Protein 5WUF (pdb70)

Solvent-accessible surface area: 9417 Å² total

Foldseek 3Di:
DLVVLLLLLLLLQLLLQLLVLLVVDDLVSSLVSSNLLRQVLQQVLCVVLVHDRPCVVPVVSSVSSSVSNVCSVPVDDRSSPDDPLSSLLSLLLSLLSQLQVQLVVSVVSPHDLVRSNVSSLSSSQRSCVSQVVVVHDGVPDFFDDSVLSCLNNLLVVVVVVVDDNVVSVVSSVSSSVRSVCCSVVVDGDD

B-factor: mean 74.12, std 16.16, range [37.3, 213.45]

Organism: Colwellia psychrerythraea (strain 34H / ATCC BAA-681) (NCBI:txid167879)

InterPro domains:
  IPR005115 Glycine transporter [PF03458] (7-79)
  IPR005115 Glycine transporter [PF03458] (93-166)

Structure (mmCIF, N/CA/C/O backbone):
data_5WUF
#
_entry.id   5WUF
#
_cell.length_a   91.312
_cell.length_b   91.312
_cell.length_c   252.799
_cell.angle_alpha   90.000
_cell.angle_beta   90.000
_cell.angle_gamma   120.000
#
_symmetry.space_group_name_H-M   'H 3 2'
#
loop_
_entity.id
_entity.type
_entity.pdbx_description
1 polymer 'Putative membrane protein'
2 non-polymer 'CADMIUM ION'
3 water water
#
loop_
_atom_site.group_PDB
_atom_site.id
_atom_site.type_symbol
_atom_site.label_atom_id
_atom_site.label_alt_id
_atom_site.label_comp_id
_atom_site.label_asym_id
_atom_site.label_entity_id
_atom_site.label_seq_id
_atom_site.pdbx_PDB_ins_code
_atom_site.Cartn_x
_atom_site.Cartn_y
_atom_site.Cartn_z
_atom_site.occupancy
_atom_site.B_iso_or_equiv
_atom_site.auth_seq_id
_atom_site.auth_comp_id
_atom_site.auth_asym_id
_atom_site.auth_atom_id
_atom_site.pdbx_PDB_model_num
ATOM 1 N N . PHE A 1 4 ? 58.883 54.548 36.611 1.00 128.02 4 PHE A N 1
ATOM 2 C CA . PHE A 1 4 ? 58.069 54.179 35.461 1.00 110.94 4 PHE A CA 1
ATOM 3 C C . PHE A 1 4 ? 57.442 55.419 34.851 1.00 111.77 4 PHE A C 1
ATOM 4 O O . PHE A 1 4 ? 57.620 55.702 33.672 1.00 104.62 4 PHE A O 1
ATOM 12 N N . LEU A 1 5 ? 56.698 56.154 35.665 1.00 107.66 5 LEU A N 1
ATOM 13 C CA . LEU A 1 5 ? 56.061 57.370 35.203 1.00 83.21 5 LEU A CA 1
ATOM 14 C C . LEU A 1 5 ? 57.133 58.353 34.774 1.00 97.36 5 LEU A C 1
ATOM 15 O O . LEU A 1 5 ? 56.968 59.065 33.792 1.00 94.33 5 LEU A O 1
ATOM 20 N N . PHE A 1 6 ? 58.238 58.389 35.512 1.00 101.96 6 PHE A N 1
ATOM 21 C CA . PHE A 1 6 ? 59.324 59.301 35.170 1.00 102.18 6 PHE A CA 1
ATOM 22 C C . PHE A 1 6 ? 59.855 59.031 33.767 1.00 98.21 6 PHE A C 1
ATOM 23 O O . PHE A 1 6 ? 60.228 59.965 33.047 1.00 90.76 6 PHE A O 1
ATOM 31 N N . TYR A 1 7 ? 59.886 57.762 33.354 1.00 81.47 7 TYR A N 1
ATOM 32 C CA . TYR A 1 7 ? 60.413 57.426 32.037 1.00 94.46 7 TYR A CA 1
ATOM 33 C C . TYR A 1 7 ? 59.375 57.609 30.935 1.00 93.05 7 TYR A C 1
ATOM 34 O O . TYR A 1 7 ? 59.740 57.926 29.797 1.00 81.24 7 TYR A O 1
ATOM 43 N N . LEU A 1 8 ? 58.090 57.415 31.244 1.00 98.97 8 LEU A N 1
ATOM 44 C CA . LEU A 1 8 ? 57.054 57.615 30.234 1.00 88.31 8 LEU A CA 1
ATOM 45 C C . LEU A 1 8 ? 56.858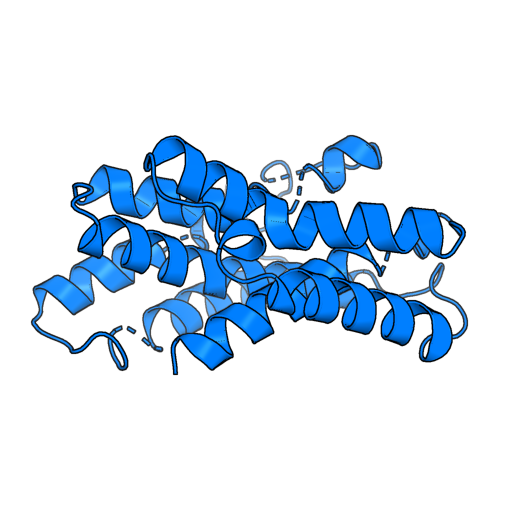 59.091 29.908 1.00 84.76 8 LEU A C 1
ATOM 46 O O . LEU A 1 8 ? 56.577 59.436 28.755 1.00 84.56 8 LEU A O 1
ATOM 51 N N . ASP A 1 9 ? 56.997 59.971 30.903 1.00 86.68 9 ASP A N 1
ATOM 52 C CA . ASP A 1 9 ? 56.876 61.401 30.639 1.00 83.91 9 ASP A CA 1
ATOM 53 C C . ASP A 1 9 ? 58.012 61.900 29.757 1.00 79.02 9 ASP A C 1
ATOM 54 O O . ASP A 1 9 ? 57.779 62.659 28.810 1.00 72.87 9 ASP A O 1
ATOM 59 N N . ILE A 1 10 ? 59.247 61.486 30.052 1.00 76.16 10 ILE A N 1
ATOM 60 C CA . ILE A 1 10 ? 60.381 61.911 29.237 1.00 80.91 10 ILE A CA 1
ATOM 61 C C . ILE A 1 10 ? 60.237 61.394 27.812 1.00 76.20 10 ILE A C 1
ATOM 62 O O . ILE A 1 10 ? 60.475 62.125 26.842 1.00 74.80 10 ILE A O 1
ATOM 67 N N . PHE A 1 11 ? 59.830 60.131 27.662 1.00 75.30 11 PHE A N 1
ATOM 68 C CA . PHE A 1 11 ? 59.711 59.552 26.328 1.00 76.38 11 PHE A CA 1
ATOM 69 C C . PHE A 1 11 ? 58.636 60.260 25.513 1.00 68.22 11 PHE A C 1
ATOM 70 O O . PHE A 1 11 ? 58.827 60.530 24.322 1.00 70.59 11 PHE A O 1
ATOM 78 N N . GLY A 1 12 ? 57.501 60.580 26.139 1.00 77.23 12 GLY A N 1
ATOM 79 C CA . GLY A 1 12 ? 56.474 61.338 25.446 1.00 61.39 12 GLY A CA 1
ATOM 80 C C . GLY A 1 12 ? 56.911 62.744 25.087 1.00 74.61 12 GLY A C 1
ATOM 81 O O . GLY A 1 12 ? 56.484 63.290 24.064 1.00 68.54 12 GLY A O 1
ATOM 82 N N . VAL A 1 13 ? 57.768 63.346 25.911 1.00 66.76 13 VAL A N 1
ATOM 83 C CA . VAL A 1 13 ? 58.277 64.681 25.615 1.00 69.83 13 VAL A CA 1
ATOM 84 C C . VAL A 1 13 ? 59.298 64.633 24.483 1.00 67.59 13 VAL A C 1
ATOM 85 O O . VAL A 1 13 ? 59.263 65.466 23.570 1.00 63.98 13 VAL A O 1
ATOM 89 N N . ILE A 1 14 ? 60.220 63.666 24.522 1.00 70.98 14 ILE A N 1
ATOM 90 C CA . ILE A 1 14 ? 61.177 63.499 23.428 1.00 77.14 14 ILE A CA 1
ATOM 91 C C . ILE A 1 14 ? 60.443 63.261 22.117 1.00 76.05 14 ILE A C 1
ATOM 92 O O . ILE A 1 14 ? 60.799 63.817 21.069 1.00 70.94 14 ILE A O 1
ATOM 97 N N . VAL A 1 15 ? 59.394 62.443 22.164 1.00 73.86 15 VAL A N 1
ATOM 98 C CA . VAL A 1 15 ? 58.687 62.050 20.952 1.00 64.80 15 VAL A CA 1
ATOM 99 C C . VAL A 1 15 ? 57.960 63.244 20.340 1.00 71.20 15 VAL A C 1
ATOM 100 O O . VAL A 1 15 ? 58.043 63.487 19.129 1.00 67.84 15 VAL A O 1
ATOM 104 N N . PHE A 1 16 ? 57.241 64.014 21.165 1.00 75.32 16 PHE A N 1
ATOM 105 C CA . PHE A 1 16 ? 56.559 65.197 20.648 1.00 58.43 16 PHE A CA 1
ATOM 106 C C . PHE A 1 16 ? 57.543 66.275 20.222 1.00 58.38 16 PHE A C 1
ATOM 107 O O . PHE A 1 16 ? 57.276 67.007 19.263 1.00 62.75 16 PHE A O 1
ATOM 115 N N . ALA A 1 17 ? 58.679 66.390 20.910 1.00 60.99 17 ALA A N 1
ATOM 116 C CA . ALA A 1 17 ? 59.696 67.335 20.469 1.00 66.85 17 ALA A CA 1
ATOM 117 C C . ALA A 1 17 ? 60.317 66.899 19.152 1.00 64.38 17 ALA A C 1
ATOM 118 O O . ALA A 1 17 ? 60.677 67.747 18.328 1.00 62.40 17 ALA A O 1
ATOM 120 N N . LEU A 1 18 ? 60.444 65.588 18.934 1.00 63.15 18 LEU A N 1
ATOM 121 C CA . LEU A 1 18 ? 60.973 65.095 17.666 1.00 73.84 18 LEU A CA 1
ATOM 122 C C . LEU A 1 18 ? 60.041 65.434 16.508 1.00 72.24 18 LEU A C 1
ATOM 123 O O . LEU A 1 18 ? 60.499 65.853 15.438 1.00 70.35 18 LEU A O 1
ATOM 128 N N . SER A 1 19 ? 58.730 65.268 16.705 1.00 70.74 19 SER A N 1
ATOM 129 C CA . SER A 1 19 ? 57.777 65.571 15.641 1.00 66.79 19 SER A CA 1
ATOM 130 C C . SER A 1 19 ? 57.783 67.054 15.297 1.00 68.81 19 SER A C 1
ATOM 131 O O . SER A 1 19 ? 57.648 67.425 14.125 1.00 67.60 19 SER A O 1
ATOM 134 N N . GLY A 1 20 ? 57.939 67.918 16.301 1.00 66.05 20 GLY A N 1
ATOM 135 C CA . GLY A 1 20 ? 58.013 69.342 16.025 1.00 67.69 20 GLY A CA 1
ATOM 136 C C . GLY A 1 20 ? 59.317 69.731 15.357 1.00 67.19 20 GLY A C 1
ATOM 137 O O . GLY A 1 20 ? 59.342 70.611 14.491 1.00 62.81 20 GLY A O 1
ATOM 138 N N . ALA A 1 21 ? 60.417 69.083 15.748 1.00 64.30 21 ALA A N 1
ATOM 139 C CA . ALA A 1 21 ? 61.707 69.374 15.133 1.00 69.09 21 ALA A CA 1
ATOM 140 C C . ALA A 1 21 ? 61.742 68.918 13.679 1.00 75.01 21 ALA A C 1
ATOM 141 O O . ALA A 1 21 ? 62.310 69.602 12.820 1.00 66.71 21 ALA A O 1
ATOM 143 N N . LEU A 1 22 ? 61.141 67.762 13.385 1.00 72.44 22 LEU A N 1
ATOM 144 C CA . LEU A 1 22 ? 61.083 67.290 12.006 1.00 7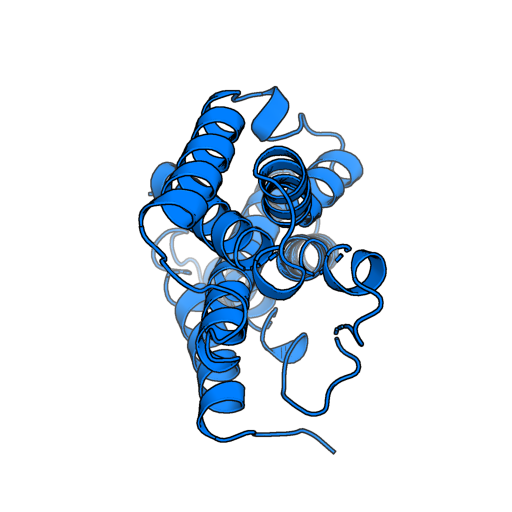0.89 22 LEU A CA 1
ATOM 145 C C . LEU A 1 22 ? 60.203 68.192 11.151 1.00 75.07 22 LEU A C 1
ATOM 146 O O . LEU A 1 22 ? 60.526 68.461 9.988 1.00 83.39 22 LEU A O 1
ATOM 159 N N . ALA A 1 24 ? 59.730 71.354 11.492 1.00 75.09 24 ALA A N 1
ATOM 160 C CA . ALA A 1 24 ? 60.498 72.553 11.179 1.00 78.43 24 ALA A CA 1
ATOM 161 C C . ALA A 1 24 ? 61.557 72.281 10.120 1.00 69.05 24 ALA A C 1
ATOM 162 O O . ALA A 1 24 ? 61.938 73.194 9.379 1.00 65.32 24 ALA A O 1
ATOM 164 N N . GLY A 1 25 ? 62.044 71.040 10.034 1.00 64.48 25 GLY A N 1
ATOM 165 C CA . GLY A 1 25 ? 63.035 70.708 9.027 1.00 78.57 25 GLY A CA 1
ATOM 166 C C . GLY A 1 25 ? 62.487 70.750 7.615 1.00 81.89 25 GLY A C 1
ATOM 167 O O . GLY A 1 25 ? 63.232 71.010 6.666 1.00 83.90 25 GLY A O 1
ATOM 168 N N . ARG A 1 26 ? 61.187 70.490 7.453 1.00 84.21 26 ARG A N 1
ATOM 169 C CA . ARG A 1 26 ? 60.568 70.600 6.136 1.00 81.07 26 ARG A CA 1
ATOM 170 C C . ARG A 1 26 ? 60.616 72.027 5.610 1.00 83.73 26 ARG A C 1
ATOM 171 O O . ARG A 1 26 ? 60.726 72.239 4.397 1.00 88.46 26 ARG A O 1
ATOM 179 N N . TYR A 1 27 ? 60.537 73.014 6.501 1.00 76.54 27 TYR A N 1
ATOM 180 C CA . TYR A 1 27 ? 60.546 74.420 6.125 1.00 76.46 27 TYR A CA 1
ATOM 181 C C . TYR A 1 27 ? 61.948 75.018 6.100 1.00 81.80 27 TYR A C 1
ATOM 182 O O . TYR A 1 27 ? 62.082 76.232 5.914 1.00 77.75 27 TYR A O 1
ATOM 191 N N . GLN A 1 28 ? 62.985 74.195 6.283 1.00 84.01 28 GLN A N 1
ATOM 192 C CA . GLN A 1 28 ? 64.378 74.643 6.226 1.00 91.09 28 GLN A CA 1
ATOM 193 C C . GLN A 1 28 ? 64.645 75.760 7.233 1.00 77.12 28 GLN A C 1
ATOM 194 O O . GLN A 1 28 ? 65.379 76.708 6.956 1.00 94.54 28 GLN A O 1
ATOM 200 N N . LEU A 1 29 ? 64.047 75.642 8.415 1.00 88.10 29 LEU A N 1
ATOM 201 C CA . LEU A 1 29 ? 64.199 76.655 9.448 1.00 85.97 29 LEU A CA 1
ATOM 202 C C . LEU A 1 29 ? 65.557 76.545 10.131 1.00 77.14 29 LEU A C 1
ATOM 203 O O . LEU A 1 29 ? 66.176 75.479 10.172 1.00 78.41 29 LEU A O 1
ATOM 208 N N . ASP A 1 30 ? 66.018 77.669 10.672 1.00 72.89 30 ASP A N 1
ATOM 209 C CA . ASP A 1 30 ? 67.252 77.681 11.433 1.00 77.44 30 ASP A CA 1
ATOM 210 C C . ASP A 1 30 ? 67.059 76.931 12.754 1.00 84.27 30 ASP A C 1
ATOM 211 O O . ASP A 1 30 ? 65.926 76.645 13.154 1.00 66.58 30 ASP A O 1
ATOM 216 N N . PRO A 1 31 ? 68.154 76.584 13.441 1.00 88.32 31 PRO A N 1
ATOM 217 C CA . PRO A 1 31 ? 68.020 75.820 14.695 1.00 74.42 31 PRO A CA 1
ATOM 218 C C . PRO A 1 31 ? 67.103 76.449 15.732 1.00 77.44 31 PRO A C 1
ATOM 219 O O . PRO A 1 31 ? 66.445 75.717 16.483 1.00 71.01 31 PRO A O 1
ATOM 223 N N . PHE A 1 32 ? 67.033 77.780 15.803 1.00 79.45 32 PHE A N 1
ATOM 224 C CA . PHE A 1 32 ? 66.205 78.409 16.827 1.00 82.03 32 PHE A CA 1
ATOM 225 C C . PHE A 1 32 ? 64.722 78.249 16.515 1.00 77.06 32 PHE A C 1
ATOM 226 O O . PHE A 1 32 ? 63.913 78.022 17.423 1.00 69.41 32 PHE A O 1
ATOM 234 N N . GLY A 1 33 ? 64.346 78.353 15.238 1.00 76.56 33 GLY A N 1
ATOM 235 C CA . GLY A 1 33 ? 62.980 78.042 14.856 1.00 60.10 33 GLY A CA 1
ATOM 236 C C . GLY A 1 33 ? 62.630 76.582 15.062 1.00 70.99 33 GLY A C 1
ATOM 237 O O . GLY A 1 33 ? 61.463 76.245 15.282 1.00 65.92 33 GLY A O 1
ATOM 238 N N . VAL A 1 34 ? 63.628 75.699 14.998 1.00 64.64 34 VAL A N 1
ATOM 239 C CA . VAL A 1 34 ? 63.385 74.283 15.253 1.00 70.12 34 VAL A CA 1
ATOM 240 C C . VAL A 1 34 ? 63.099 74.049 16.733 1.00 71.20 34 VAL A C 1
ATOM 241 O O . VAL A 1 34 ? 62.197 73.280 17.090 1.00 67.31 34 VAL A O 1
ATOM 245 N N . VAL A 1 35 ? 63.846 74.717 17.616 1.00 61.92 35 VAL A N 1
ATOM 246 C CA . VAL A 1 35 ? 63.635 74.540 19.051 1.00 71.53 35 VAL A CA 1
ATOM 247 C C . VAL A 1 35 ? 62.259 75.055 19.460 1.00 64.68 35 VAL A C 1
ATOM 248 O O . VAL A 1 35 ? 61.576 74.442 20.289 1.00 58.23 35 VAL A O 1
ATOM 252 N N . VAL A 1 36 ? 61.824 76.176 18.877 1.00 68.46 36 VAL A N 1
ATOM 253 C CA . VAL A 1 36 ? 60.518 76.741 19.218 1.00 63.84 36 VAL A CA 1
ATOM 254 C C . VAL A 1 36 ? 59.401 75.791 18.805 1.00 57.64 36 VAL A C 1
ATOM 255 O O . VAL A 1 36 ? 58.493 75.490 19.588 1.00 63.30 36 VAL A O 1
ATOM 259 N N . LEU A 1 37 ? 59.448 75.308 17.562 1.00 62.88 37 LEU A N 1
ATOM 260 C CA . LEU A 1 37 ? 58.400 74.412 17.087 1.00 64.20 37 LEU A CA 1
ATOM 261 C C . LEU A 1 37 ? 58.435 73.072 17.814 1.00 64.29 37 LEU A C 1
ATOM 262 O O . LEU A 1 37 ? 57.385 72.455 18.023 1.00 59.73 37 LEU A O 1
ATOM 267 N N . ALA A 1 38 ? 59.625 72.610 18.208 1.00 61.65 38 ALA A N 1
ATOM 268 C CA . ALA A 1 38 ? 59.714 71.375 18.980 1.00 57.71 38 ALA A CA 1
ATOM 269 C C . ALA A 1 38 ? 59.200 71.576 20.401 1.00 74.96 38 ALA A C 1
ATOM 270 O O . ALA A 1 38 ? 58.591 70.670 20.982 1.00 66.79 38 ALA A O 1
ATOM 272 N N . SER A 1 39 ? 59.436 72.757 20.978 1.00 59.84 39 SER A N 1
ATOM 273 C CA . SER A 1 39 ? 58.977 73.023 22.337 1.00 59.20 39 SER A CA 1
ATOM 274 C C . SER A 1 39 ? 57.465 73.191 22.387 1.00 62.12 39 SER A C 1
ATOM 275 O O . SER A 1 39 ? 56.815 72.755 23.345 1.00 57.29 39 SER A O 1
ATOM 278 N N . VAL A 1 40 ? 56.890 73.813 21.356 1.00 61.23 40 VAL A N 1
ATOM 279 C CA . VAL A 1 40 ? 55.444 74.006 21.301 1.00 60.87 40 VAL A CA 1
ATOM 280 C C . VAL A 1 40 ? 54.724 72.664 21.274 1.00 65.31 40 VAL A C 1
ATOM 281 O O . VAL A 1 40 ? 53.715 72.470 21.963 1.00 60.19 40 VAL A O 1
ATOM 285 N N . THR A 1 41 ? 55.231 71.714 20.484 1.00 62.41 41 THR A N 1
ATOM 286 C CA . THR A 1 41 ? 54.587 70.408 20.391 1.00 65.66 41 THR A CA 1
ATOM 287 C C . THR A 1 41 ? 54.819 69.573 21.644 1.00 60.62 41 THR A C 1
ATOM 288 O O . THR A 1 41 ? 53.940 68.802 22.047 1.00 69.42 41 THR A O 1
ATOM 292 N N . ALA A 1 42 ? 55.986 69.717 22.276 1.00 64.15 42 ALA A 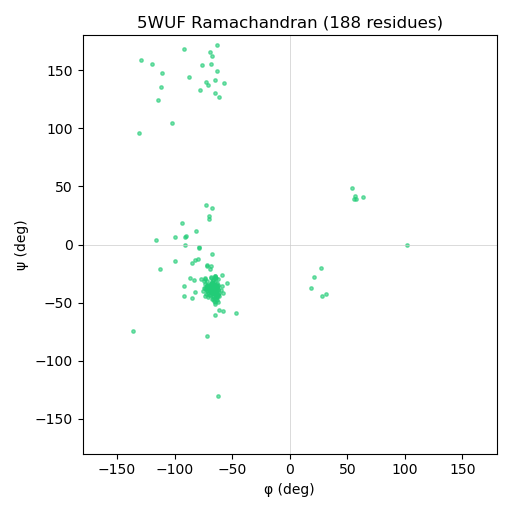N 1
ATOM 293 C CA . ALA A 1 42 ? 56.313 68.893 23.434 1.00 67.44 42 ALA A CA 1
ATOM 294 C C . ALA A 1 42 ? 55.480 69.281 24.651 1.00 69.92 42 ALA A C 1
ATOM 295 O O . ALA A 1 42 ? 54.956 68.411 25.357 1.00 67.48 42 ALA A O 1
ATOM 297 N N . VAL A 1 43 ? 55.348 70.584 24.921 1.00 57.36 43 VAL A N 1
ATOM 298 C CA . VAL A 1 43 ? 54.676 71.036 26.138 1.00 63.23 43 VAL A CA 1
ATOM 299 C C . VAL A 1 43 ? 53.232 71.459 25.908 1.00 63.52 43 VAL A C 1
ATOM 300 O O . VAL A 1 43 ? 52.488 71.607 26.890 1.00 69.32 43 VAL A O 1
ATOM 304 N N . GLY A 1 44 ? 52.813 71.655 24.658 1.00 56.60 44 GLY A N 1
ATOM 305 C CA . GLY A 1 44 ? 51.491 72.167 24.340 1.00 59.27 44 GLY A CA 1
ATOM 306 C C . GLY A 1 44 ? 50.345 71.516 25.089 1.00 60.71 44 GLY A C 1
ATOM 307 O O . GLY A 1 44 ? 49.608 72.194 25.811 1.00 57.81 44 GLY A O 1
ATOM 308 N N . GLY A 1 45 ? 50.192 70.199 24.937 1.00 61.89 45 GLY A N 1
ATOM 309 C CA . GLY A 1 45 ? 49.110 69.509 25.616 1.00 60.42 45 GLY A CA 1
ATOM 310 C C . GLY A 1 45 ? 49.279 69.460 27.121 1.00 60.07 45 GLY A C 1
ATOM 311 O O . GLY A 1 45 ? 48.291 69.510 27.862 1.00 55.97 45 GLY A O 1
ATOM 312 N N . GLY A 1 46 ? 50.522 69.368 27.595 1.00 58.79 46 GLY A N 1
ATOM 313 C CA . GLY A 1 46 ? 50.752 69.278 29.027 1.00 56.19 46 GLY A CA 1
ATOM 314 C C . GLY A 1 46 ? 50.437 70.569 29.760 1.00 62.94 46 GLY A C 1
ATOM 315 O O . GLY A 1 46 ? 49.874 70.544 30.859 1.00 46.11 46 GLY A O 1
ATOM 316 N N . THR A 1 47 ? 50.800 71.703 29.155 1.00 53.02 47 THR A N 1
ATOM 317 C CA . THR A 1 47 ? 50.545 73.021 29.747 1.00 58.35 47 THR A CA 1
ATOM 318 C C . THR A 1 47 ? 49.051 73.321 29.894 1.00 47.60 47 THR A C 1
ATOM 319 O O . THR A 1 47 ? 48.610 73.818 30.931 1.00 52.21 47 THR A O 1
ATOM 323 N N . ILE A 1 48 ? 48.278 73.015 28.855 1.00 49.61 48 ILE A N 1
ATOM 324 C CA . ILE A 1 48 ? 46.828 73.180 28.894 1.00 62.21 48 ILE A CA 1
ATOM 325 C C . ILE A 1 48 ? 46.214 72.259 29.942 1.00 52.08 48 ILE A C 1
ATOM 326 O O . ILE A 1 48 ? 45.308 72.656 30.684 1.00 55.22 48 ILE A O 1
ATOM 331 N N . ARG A 1 49 ? 46.714 71.025 30.038 1.00 52.49 49 ARG A N 1
ATOM 332 C CA . ARG A 1 49 ? 46.208 70.088 31.037 1.00 58.78 49 ARG A CA 1
ATOM 333 C C . ARG A 1 49 ? 46.460 70.599 32.452 1.00 55.05 49 ARG A C 1
ATOM 334 O O . ARG A 1 49 ? 45.545 70.626 33.283 1.00 45.96 49 ARG A O 1
ATOM 342 N N . ASP A 1 50 ? 47.695 71.017 32.742 1.00 46.76 50 ASP A N 1
ATOM 343 C CA . ASP A 1 50 ? 48.024 71.445 34.099 1.00 52.12 50 ASP A CA 1
ATOM 344 C C . ASP A 1 50 ? 47.329 72.754 34.457 1.00 55.61 50 ASP A C 1
ATOM 345 O O . ASP A 1 50 ? 46.897 72.939 35.601 1.00 54.53 50 ASP A O 1
ATOM 350 N N . VAL A 1 51 ? 47.210 73.672 33.496 1.00 57.09 51 VAL A N 1
ATOM 351 C CA . VAL A 1 51 ? 46.564 74.954 33.768 1.00 51.03 51 VAL A CA 1
ATOM 352 C C . VAL A 1 51 ? 45.094 74.749 34.119 1.00 58.30 51 VAL A C 1
ATOM 353 O O . VAL A 1 51 ? 44.588 75.312 35.097 1.00 60.38 51 VAL A O 1
ATOM 357 N N . ILE A 1 52 ? 44.390 73.932 33.329 1.00 54.67 52 ILE A N 1
ATOM 358 C CA . ILE A 1 52 ? 42.983 73.647 33.602 1.00 56.13 52 ILE A CA 1
ATOM 359 C C . ILE A 1 52 ? 42.821 72.961 34.952 1.00 57.87 52 ILE A C 1
ATOM 360 O O . ILE A 1 52 ? 41.838 73.198 35.666 1.00 63.94 52 ILE A O 1
ATOM 365 N N . LEU A 1 53 ? 43.781 72.121 35.336 1.00 57.68 53 LEU A N 1
ATOM 366 C CA . LEU A 1 53 ? 43.739 71.429 36.617 1.00 58.39 53 LEU A CA 1
ATOM 367 C C . LEU A 1 53 ? 44.170 72.302 37.788 1.00 59.72 53 LEU A C 1
ATOM 368 O O . LEU A 1 53 ? 44.124 71.834 38.931 1.00 61.17 53 LEU A O 1
ATOM 373 N N . GLN A 1 54 ? 44.586 73.546 37.537 1.00 66.70 54 GLN A N 1
ATOM 374 C CA . GLN A 1 54 ? 45.075 74.444 38.585 1.00 67.17 54 GLN A CA 1
ATOM 375 C C . GLN A 1 54 ? 46.225 73.808 39.364 1.00 60.90 54 GLN A C 1
ATOM 376 O O . GLN A 1 54 ? 46.325 73.945 40.585 1.00 66.10 54 GLN A O 1
ATOM 382 N N . THR A 1 55 ? 47.096 73.103 38.653 1.00 56.21 55 THR A N 1
ATOM 383 C CA . THR A 1 55 ? 48.277 72.468 39.213 1.00 50.25 55 THR A CA 1
ATOM 384 C C . THR A 1 55 ? 49.519 73.047 38.545 1.00 55.81 55 THR A C 1
ATOM 385 O O . THR A 1 55 ? 49.439 73.582 37.433 1.00 60.68 55 THR A O 1
ATOM 389 N N . PRO A 1 56 ? 50.676 73.000 39.211 1.00 58.20 56 PRO A N 1
ATOM 390 C CA . PRO A 1 56 ? 51.899 73.525 38.591 1.00 50.74 56 PRO A CA 1
ATOM 391 C C . PRO A 1 56 ? 52.204 72.848 37.261 1.00 55.10 56 PRO A C 1
ATOM 392 O O . PRO A 1 56 ? 52.052 71.633 37.112 1.00 57.55 56 PRO A O 1
ATOM 396 N N . VAL A 1 57 ? 52.629 73.658 36.286 1.00 55.88 57 VAL A N 1
ATOM 397 C CA . VAL A 1 57 ? 52.999 73.132 34.977 1.00 59.69 57 VAL A CA 1
ATOM 398 C C . VAL A 1 57 ? 54.218 72.229 35.117 1.00 57.59 57 VAL A C 1
ATOM 399 O O . VAL A 1 57 ? 55.135 72.507 35.901 1.00 64.81 57 VAL A O 1
ATOM 403 N N . PHE A 1 58 ? 54.231 71.133 34.349 1.00 54.03 58 PHE A N 1
ATOM 404 C CA . PHE A 1 58 ? 55.225 70.083 34.564 1.00 58.83 58 PHE A CA 1
ATOM 405 C C . PHE A 1 58 ? 56.644 70.570 34.280 1.00 58.38 58 PHE A C 1
ATOM 406 O O . PHE A 1 58 ? 57.573 70.242 35.027 1.00 64.22 58 PHE A O 1
ATOM 414 N N . TRP A 1 59 ? 56.838 71.348 33.213 1.00 58.07 59 TRP A N 1
ATOM 415 C CA . TRP A 1 59 ? 58.178 71.832 32.900 1.00 65.73 59 TRP A CA 1
ATOM 416 C C . TRP A 1 59 ? 58.564 73.067 33.703 1.00 59.33 59 TRP A C 1
ATOM 417 O O . TRP A 1 59 ? 59.742 73.442 33.703 1.00 56.03 59 TRP A O 1
ATOM 428 N N . VAL A 1 60 ? 57.608 73.714 34.368 1.00 58.27 60 VAL A N 1
ATOM 429 C CA . VAL A 1 60 ? 57.949 74.767 35.317 1.00 65.32 60 VAL A CA 1
ATOM 430 C C . VAL A 1 60 ? 58.337 74.161 36.658 1.00 59.17 60 VAL A C 1
ATOM 431 O O . VAL A 1 60 ? 59.298 74.600 37.299 1.00 57.27 60 VAL A O 1
ATOM 435 N N . GLU A 1 61 ? 57.609 73.128 37.086 1.00 67.55 61 GLU A N 1
ATOM 436 C CA . GLU A 1 61 ? 57.923 72.447 38.336 1.00 61.78 61 GLU A CA 1
ATOM 437 C C . GLU A 1 61 ? 59.189 71.607 38.217 1.00 70.96 61 GLU A C 1
ATOM 438 O O . GLU A 1 61 ? 59.917 71.446 39.203 1.00 69.46 61 GLU A O 1
ATOM 444 N N . LYS A 1 62 ? 59.463 71.066 37.032 1.00 69.35 62 LYS A N 1
ATOM 445 C CA . LYS A 1 62 ? 60.651 70.248 36.787 1.00 64.29 62 LYS A CA 1
ATOM 446 C C . LYS A 1 62 ? 61.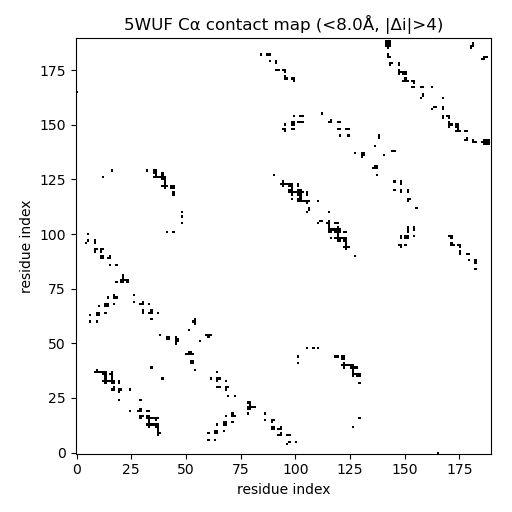341 70.762 35.531 1.00 59.54 62 LYS A C 1
ATOM 447 O O . LYS A 1 62 ? 60.958 70.386 34.410 1.00 62.85 62 LYS A O 1
ATOM 453 N N . PRO A 1 63 ? 62.355 71.621 35.674 1.00 71.81 63 PRO A N 1
ATOM 454 C CA . PRO A 1 63 ? 62.992 72.222 34.490 1.00 57.00 63 PRO A CA 1
ATOM 455 C C . PRO A 1 63 ? 63.772 71.242 33.627 1.00 68.00 63 PRO A C 1
ATOM 456 O O . PRO A 1 63 ? 64.202 71.632 32.532 1.00 66.71 63 PRO A O 1
ATOM 460 N N . TYR A 1 64 ? 63.973 69.995 34.062 1.00 58.51 64 TYR A N 1
ATOM 461 C CA . TYR A 1 64 ? 64.740 69.070 33.234 1.00 68.64 64 TYR A CA 1
ATOM 462 C C . TYR A 1 64 ? 64.000 68.689 31.958 1.00 67.26 64 TYR A C 1
ATOM 463 O O . TYR A 1 64 ? 64.633 68.204 31.013 1.00 76.93 64 TYR A O 1
ATOM 472 N N . TYR A 1 65 ? 62.682 68.898 31.905 1.00 66.95 65 TYR A N 1
ATOM 473 C CA . TYR A 1 65 ? 61.956 68.679 30.658 1.00 70.93 65 TYR A CA 1
ATOM 474 C C . TYR A 1 65 ? 62.438 69.631 29.571 1.00 59.23 65 TYR A C 1
ATOM 475 O O . TYR A 1 65 ? 62.522 69.251 28.398 1.00 65.16 65 TYR A O 1
ATOM 484 N N . LEU A 1 66 ? 62.764 70.872 29.944 1.00 65.77 66 LEU A N 1
ATOM 485 C CA . LEU A 1 66 ? 63.252 71.838 28.965 1.00 71.07 66 LEU A CA 1
ATOM 486 C C . LEU A 1 66 ? 64.572 71.386 28.355 1.00 66.41 66 LEU A C 1
ATOM 487 O O . LEU A 1 66 ? 64.775 71.498 27.140 1.00 70.15 66 LEU A O 1
ATOM 492 N N . TYR A 1 67 ? 65.485 70.875 29.185 1.00 72.55 67 TYR A N 1
ATOM 493 C CA . TYR A 1 67 ? 66.740 70.342 28.668 1.00 80.35 67 TYR A CA 1
ATOM 494 C C . TYR A 1 67 ? 66.506 69.096 27.824 1.00 73.88 67 TYR A C 1
ATOM 495 O O . TYR A 1 67 ? 67.269 68.829 26.888 1.00 64.97 67 TYR A O 1
ATOM 504 N N . VAL A 1 68 ? 65.460 68.329 28.137 1.00 63.05 68 VAL A N 1
ATOM 505 C CA . VAL A 1 68 ? 65.100 67.180 27.314 1.00 57.76 68 VAL A CA 1
ATOM 506 C C . VAL A 1 68 ? 64.625 67.634 25.937 1.00 74.70 68 VAL A C 1
ATOM 507 O O . VAL A 1 68 ? 64.986 67.040 24.912 1.00 70.99 68 VAL A O 1
ATOM 511 N N . ILE A 1 69 ? 63.819 68.698 25.888 1.00 68.13 69 ILE A N 1
ATOM 512 C CA . ILE A 1 69 ? 63.328 69.203 24.608 1.00 68.79 69 ILE A CA 1
ATOM 513 C C . ILE A 1 69 ? 64.476 69.765 23.781 1.00 71.39 69 ILE A C 1
ATOM 514 O O . ILE A 1 69 ? 64.587 69.498 22.579 1.00 67.85 69 ILE A O 1
ATOM 519 N N . LEU A 1 70 ? 65.344 70.560 24.413 1.00 74.60 70 LEU A N 1
ATOM 520 C CA . LEU A 1 70 ? 66.455 71.165 23.687 1.00 75.03 70 LEU A CA 1
ATOM 521 C C . LEU A 1 70 ? 67.421 70.105 23.175 1.00 74.28 70 LEU A C 1
ATOM 522 O O . LEU A 1 70 ? 67.980 70.240 22.081 1.00 73.54 70 LEU A O 1
ATOM 527 N N . ALA A 1 71 ? 67.623 69.036 23.950 1.00 71.37 71 ALA A N 1
ATOM 528 C CA . ALA A 1 71 ? 68.508 67.963 23.511 1.00 69.90 71 ALA A CA 1
ATOM 529 C C . ALA A 1 71 ? 67.909 67.198 22.338 1.00 78.97 71 ALA A C 1
ATOM 530 O O . ALA A 1 71 ? 68.625 66.833 21.398 1.00 78.77 71 ALA A O 1
ATOM 532 N N . THR A 1 72 ? 66.598 66.943 22.376 1.00 75.89 72 THR A N 1
ATOM 533 C CA . THR A 1 72 ? 65.947 66.265 21.260 1.00 67.07 72 THR A CA 1
ATOM 534 C C . THR A 1 72 ? 65.976 67.124 20.001 1.00 67.57 72 THR A C 1
ATOM 535 O O . THR A 1 72 ? 66.229 66.615 18.903 1.00 73.04 72 THR A O 1
ATOM 539 N N . ALA A 1 73 ? 65.733 68.430 20.141 1.00 64.83 73 ALA A N 1
ATOM 540 C CA . ALA A 1 73 ? 65.748 69.311 18.978 1.00 74.87 73 ALA A CA 1
ATOM 541 C C . ALA A 1 73 ? 67.146 69.420 18.381 1.00 76.76 73 ALA A C 1
ATOM 542 O O . ALA A 1 73 ? 67.307 69.390 17.156 1.00 72.07 73 ALA A O 1
ATOM 544 N N . ILE A 1 74 ? 68.168 69.539 19.230 1.00 76.27 74 ILE A N 1
ATOM 545 C CA . ILE A 1 74 ? 69.535 69.676 18.736 1.00 82.62 74 ILE A CA 1
ATOM 546 C C . ILE A 1 74 ? 69.991 68.393 18.049 1.00 80.87 74 ILE A C 1
ATOM 547 O O . ILE A 1 74 ? 70.625 68.435 16.987 1.00 73.93 74 ILE A O 1
ATOM 552 N N . LEU A 1 75 ? 69.668 67.235 18.632 1.00 83.12 75 LEU A N 1
ATOM 553 C CA . LEU A 1 75 ? 70.033 65.967 18.007 1.00 78.45 75 LEU A CA 1
ATOM 554 C C . LEU A 1 75 ? 69.338 65.793 16.662 1.00 89.34 75 LEU A C 1
ATOM 555 O O . LEU A 1 75 ? 69.921 65.244 15.720 1.00 87.23 75 LEU A O 1
ATOM 560 N N . THR A 1 76 ? 68.089 66.252 16.555 1.00 83.79 76 THR A N 1
ATOM 561 C CA . THR A 1 76 ? 67.383 66.174 15.280 1.00 87.02 76 THR A CA 1
ATOM 562 C C . THR A 1 76 ? 68.044 67.053 14.224 1.00 81.49 76 THR A C 1
ATOM 563 O O . THR A 1 76 ? 67.984 66.738 13.029 1.00 83.62 76 THR A O 1
ATOM 567 N N . ILE A 1 77 ? 68.693 68.139 14.644 1.00 81.28 77 ILE A N 1
ATOM 568 C CA . ILE A 1 77 ? 69.334 69.045 13.698 1.00 89.40 77 ILE A CA 1
ATOM 569 C C . ILE A 1 77 ? 70.631 68.449 13.162 1.00 100.15 77 ILE A C 1
ATOM 570 O O . ILE A 1 77 ? 70.929 68.559 11.967 1.00 90.61 77 ILE A O 1
ATOM 575 N N . VAL A 1 78 ? 71.412 67.797 14.020 1.00 93.73 78 VAL A N 1
ATOM 576 C CA . VAL A 1 78 ? 72.749 67.356 13.632 1.00 96.36 78 VAL A CA 1
ATOM 577 C C . VAL A 1 78 ? 72.743 65.940 13.065 1.00 104.86 78 VAL A C 1
ATOM 578 O O . VAL A 1 78 ? 73.506 65.635 12.146 1.00 118.44 78 VAL A O 1
ATOM 582 N N . LEU A 1 79 ? 71.898 65.050 13.588 1.00 103.87 79 LEU A N 1
ATOM 583 C CA . LEU A 1 79 ? 71.926 63.656 13.160 1.00 101.03 79 LEU A CA 1
ATOM 584 C C . LEU A 1 79 ? 71.207 63.414 11.839 1.00 106.85 79 LEU A C 1
ATOM 585 O O . LEU A 1 79 ? 71.367 62.334 11.258 1.00 122.32 79 LEU A O 1
ATOM 590 N N . ILE A 1 80 ? 70.430 64.376 11.350 1.00 103.85 80 ILE A N 1
ATOM 591 C CA . ILE A 1 80 ? 69.655 64.221 10.124 1.00 115.80 80 ILE A CA 1
ATOM 592 C C . ILE A 1 80 ? 70.207 65.187 9.085 1.00 130.00 80 ILE A C 1
ATOM 593 O O . ILE A 1 80 ? 70.288 66.398 9.330 1.00 129.75 80 ILE A O 1
ATOM 598 N N . ARG A 1 81 ? 70.587 64.651 7.925 1.00 139.56 81 ARG A N 1
ATOM 599 C CA . ARG A 1 81 ? 71.176 65.455 6.861 1.00 146.06 81 ARG A CA 1
ATOM 600 C C . ARG A 1 81 ? 70.135 66.356 6.208 1.00 143.08 81 ARG A C 1
ATOM 601 O O . ARG A 1 81 ? 70.071 67.554 6.502 1.00 147.96 81 ARG A O 1
ATOM 603 N N . GLN A 1 82 ? 69.316 65.789 5.319 1.00 138.88 82 GLN A N 1
ATOM 604 C CA . GLN A 1 82 ? 68.298 66.549 4.608 1.00 134.62 82 GLN A CA 1
ATOM 605 C C . GLN A 1 82 ? 66.937 66.293 5.241 1.00 120.27 82 GLN A C 1
ATOM 606 O O . GLN A 1 82 ? 66.350 65.221 5.025 1.00 108.17 82 GLN A O 1
ATOM 608 N N . PRO A 1 83 ? 66.390 67.230 6.023 1.00 110.71 83 PRO A N 1
ATOM 609 C CA . PRO A 1 83 ? 65.079 66.991 6.642 1.00 99.59 83 PRO A CA 1
ATOM 610 C C . PRO A 1 83 ? 63.902 67.342 5.750 1.00 100.62 83 PRO A C 1
ATOM 611 O O . PRO A 1 83 ? 62.778 66.912 6.047 1.00 88.55 83 PRO A O 1
ATOM 615 N N . LYS A 1 84 ? 64.116 68.107 4.676 1.00 102.94 84 LYS A N 1
ATOM 616 C CA . LYS A 1 84 ? 63.013 68.461 3.789 1.00 90.02 84 LYS A CA 1
ATOM 617 C C . LYS A 1 84 ? 62.466 67.243 3.057 1.00 82.37 84 LYS A C 1
ATOM 618 O O . LYS A 1 84 ? 61.262 67.175 2.785 1.00 78.26 84 LYS A O 1
ATOM 620 N N . ARG A 1 85 ? 63.324 66.277 2.732 1.00 93.25 85 ARG A N 1
ATOM 621 C CA . ARG A 1 85 ? 62.916 65.068 2.033 1.00 101.48 85 ARG A CA 1
ATOM 622 C C . ARG A 1 85 ? 62.600 63.918 2.983 1.00 88.36 85 ARG A C 1
ATOM 623 O O . ARG A 1 85 ? 62.574 62.759 2.554 1.00 92.74 85 ARG A O 1
ATOM 625 N N . ILE A 1 86 ? 62.358 64.211 4.256 1.00 100.50 86 ILE A N 1
ATOM 626 C CA . ILE A 1 86 ? 62.035 63.158 5.207 1.00 99.19 86 ILE A CA 1
ATOM 627 C C . ILE A 1 86 ? 60.637 62.610 4.926 1.00 95.49 86 ILE A C 1
ATOM 628 O O . ILE A 1 86 ? 59.710 63.380 4.657 1.00 103.05 86 ILE A O 1
ATOM 630 N N . PRO A 1 87 ? 60.456 61.289 4.978 1.00 90.13 87 PRO A N 1
ATOM 631 C CA . PRO A 1 87 ? 59.140 60.713 4.678 1.00 82.01 87 PRO A CA 1
ATOM 632 C C . PRO A 1 87 ? 58.087 61.159 5.682 1.00 94.44 87 PRO A C 1
ATOM 633 O O . PRO A 1 87 ? 58.377 61.417 6.852 1.00 103.12 87 PRO A O 1
ATOM 637 N N . LYS A 1 88 ? 56.843 61.245 5.204 1.00 103.51 88 LYS A N 1
ATOM 638 C CA . LYS A 1 88 ? 55.740 61.666 6.060 1.00 99.27 88 LYS A CA 1
ATOM 639 C C . LYS A 1 88 ? 55.361 60.607 7.086 1.00 98.61 88 LYS A C 1
ATOM 640 O O . LYS A 1 88 ? 54.706 60.935 8.081 1.00 91.15 88 LYS A O 1
ATOM 642 N N . ARG A 1 89 ? 55.754 59.350 6.868 1.00 103.81 89 ARG A N 1
ATOM 643 C CA . ARG A 1 89 ? 55.401 58.293 7.810 1.00 94.55 89 ARG A CA 1
ATOM 644 C C . ARG A 1 89 ? 56.096 58.489 9.151 1.00 95.24 89 ARG A C 1
ATOM 645 O O . ARG A 1 89 ? 55.506 58.227 10.205 1.00 91.13 89 ARG A O 1
ATOM 647 N N . PHE A 1 90 ? 57.349 58.952 9.134 1.00 89.83 90 PHE A N 1
ATOM 648 C CA . PHE A 1 90 ? 58.074 59.155 10.384 1.00 94.12 90 PHE A CA 1
ATOM 649 C C . PHE A 1 90 ? 57.463 60.276 11.217 1.00 90.03 90 PHE A C 1
ATOM 650 O O . PHE A 1 90 ? 57.531 60.235 12.451 1.00 87.23 90 PHE A O 1
ATOM 658 N N . LEU A 1 91 ? 56.862 61.277 10.571 1.00 83.60 91 LEU A N 1
ATOM 659 C CA . LEU A 1 91 ? 56.174 62.326 11.317 1.00 81.02 91 LEU A CA 1
ATOM 660 C C . LEU A 1 91 ? 54.910 61.794 11.981 1.00 87.87 91 LEU A C 1
ATOM 661 O O . LEU A 1 91 ? 54.632 62.112 13.143 1.00 79.81 91 LEU A O 1
ATOM 666 N N . LEU A 1 92 ? 54.133 60.983 11.259 1.00 90.11 92 LEU A N 1
ATOM 667 C CA . LEU A 1 92 ? 52.899 60.444 11.823 1.00 85.12 92 LEU A CA 1
ATOM 668 C C . LEU A 1 92 ? 53.189 59.464 12.953 1.00 78.47 92 LEU A C 1
ATOM 669 O O . LEU A 1 92 ? 52.488 59.461 13.971 1.00 69.90 92 LEU A O 1
ATOM 674 N N . ILE A 1 93 ? 54.215 58.624 12.789 1.00 83.36 93 ILE A N 1
ATOM 675 C CA . ILE A 1 93 ? 54.588 57.684 13.844 1.00 83.98 93 ILE A CA 1
ATOM 676 C C . ILE A 1 93 ? 55.047 58.436 15.087 1.00 73.54 93 ILE A C 1
ATOM 677 O O . ILE A 1 93 ? 54.751 58.035 16.220 1.00 71.55 93 ILE A O 1
ATOM 682 N N . ALA A 1 94 ? 55.769 59.543 14.896 1.00 69.95 94 ALA A N 1
ATOM 683 C CA . ALA A 1 94 ? 56.181 60.370 16.026 1.00 70.97 94 ALA A CA 1
ATOM 684 C C . ALA A 1 94 ? 54.968 60.919 16.767 1.00 82.44 94 ALA A C 1
ATOM 685 O O . ALA A 1 94 ? 54.804 60.695 17.970 1.00 67.48 94 ALA A O 1
ATOM 687 N N . ASP A 1 95 ? 54.088 61.625 16.054 1.00 75.74 95 ASP A N 1
ATOM 688 C CA . ASP A 1 95 ? 52.873 62.126 16.682 1.00 71.16 95 ASP A CA 1
ATOM 689 C C . ASP A 1 95 ? 52.023 61.006 17.268 1.00 75.47 95 ASP A C 1
ATOM 690 O O . ASP A 1 95 ? 51.285 61.243 18.229 1.00 75.71 95 ASP A O 1
ATOM 695 N N . ALA A 1 96 ? 52.136 59.787 16.736 1.00 69.09 96 ALA A N 1
ATOM 696 C CA . ALA A 1 96 ? 51.328 58.681 17.239 1.00 68.88 96 ALA A CA 1
ATOM 697 C C . ALA A 1 96 ? 51.800 58.220 18.612 1.00 73.36 96 ALA A C 1
ATOM 698 O O . ALA A 1 96 ? 50.980 57.872 19.468 1.00 58.37 96 ALA A O 1
ATOM 700 N N . LEU A 1 97 ? 53.117 58.190 18.834 1.00 74.66 97 LEU A N 1
ATOM 701 C CA . LEU A 1 97 ? 53.644 57.740 20.120 1.00 74.84 97 LEU A CA 1
ATOM 702 C C . LEU A 1 97 ? 53.242 58.690 21.242 1.00 75.94 97 LEU A C 1
ATOM 703 O O . LEU A 1 97 ? 52.717 58.260 22.276 1.00 70.23 97 LEU A O 1
ATOM 708 N N . GLY A 1 98 ? 53.486 59.990 21.057 1.00 69.52 98 GLY A N 1
ATOM 709 C CA . GLY A 1 98 ? 53.079 60.959 22.058 1.00 69.69 98 GLY A CA 1
ATOM 710 C C . GLY A 1 98 ? 51.578 61.027 22.245 1.00 62.41 98 GLY A C 1
ATOM 711 O O . GLY A 1 98 ? 51.099 61.351 23.335 1.00 68.31 98 GLY A O 1
ATOM 712 N N . LEU A 1 99 ? 50.816 60.722 21.192 1.00 68.19 99 LEU A N 1
ATOM 713 C CA . LEU A 1 99 ? 49.361 60.734 21.297 1.00 65.31 99 LEU A CA 1
ATOM 714 C C . LEU A 1 99 ? 48.869 59.645 22.241 1.00 65.30 99 LEU A C 1
ATOM 715 O O . LEU A 1 99 ? 48.049 59.904 23.128 1.00 68.85 99 LEU A O 1
ATOM 720 N N . ALA A 1 100 ? 49.364 58.417 22.067 1.00 57.97 100 ALA A N 1
ATOM 721 C CA . ALA A 1 100 ? 48.915 57.313 22.908 1.00 69.40 100 ALA A CA 1
ATOM 722 C C . ALA A 1 100 ? 49.438 57.451 24.333 1.00 70.35 100 ALA A C 1
ATOM 723 O O . ALA A 1 100 ? 48.732 57.124 25.294 1.00 64.20 100 ALA A O 1
ATOM 725 N N . LEU A 1 101 ? 50.672 57.935 24.487 1.00 64.61 101 LEU A N 1
ATOM 726 C CA . LEU A 1 101 ? 51.252 58.106 25.816 1.00 71.02 101 LEU A CA 1
ATOM 727 C C . LEU A 1 101 ? 50.492 59.153 26.621 1.00 69.32 101 LEU A C 1
ATOM 728 O O . LEU A 1 101 ? 49.937 58.854 27.685 1.00 70.50 101 LEU A O 1
ATOM 733 N N . PHE A 1 102 ? 50.459 60.393 26.126 1.00 62.66 102 PHE A N 1
ATOM 734 C CA . PHE A 1 102 ? 49.888 61.487 26.900 1.00 68.64 102 PHE A CA 1
ATOM 735 C C . PHE A 1 102 ? 48.377 61.374 27.053 1.00 61.21 102 PHE A C 1
ATOM 736 O O . PHE A 1 102 ? 47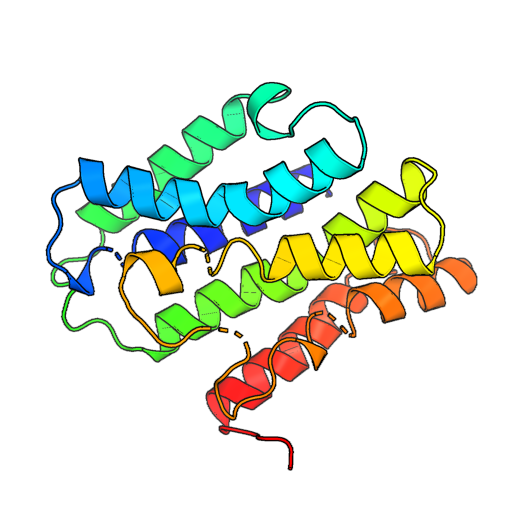.818 61.971 27.979 1.00 70.19 102 PHE A O 1
ATOM 744 N N . ALA A 1 103 ? 47.702 60.624 26.177 1.00 63.08 103 ALA A N 1
ATOM 745 C CA . ALA A 1 10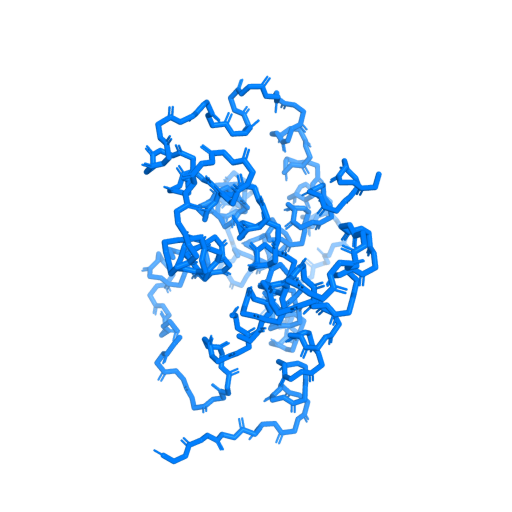3 ? 46.275 60.394 26.372 1.00 62.56 103 ALA A CA 1
ATOM 746 C C . ALA A 1 103 ? 46.010 59.554 27.614 1.00 66.05 103 ALA A C 1
ATOM 747 O O . ALA A 1 103 ? 45.000 59.762 28.296 1.00 67.95 103 ALA A O 1
ATOM 749 N N . VAL A 1 104 ? 46.899 58.613 27.926 1.00 62.97 104 VAL A N 1
ATOM 750 C CA . VAL A 1 104 ? 46.760 57.806 29.133 1.00 61.75 104 VAL A CA 1
ATOM 751 C C . VAL A 1 104 ? 47.351 58.515 30.343 1.00 54.22 104 VAL A C 1
ATOM 752 O O . VAL A 1 104 ? 46.723 58.566 31.402 1.00 63.00 104 VAL A O 1
ATOM 756 N N . LEU A 1 105 ? 48.554 59.079 30.206 1.00 60.31 105 LEU A N 1
ATOM 757 C CA . LEU A 1 105 ? 49.176 59.774 31.329 1.00 65.42 105 LEU A CA 1
ATOM 758 C C . LEU A 1 105 ? 48.366 60.996 31.741 1.00 65.30 105 LEU A C 1
ATOM 759 O O . LEU A 1 105 ? 48.266 61.307 32.935 1.00 65.28 105 LEU A O 1
ATOM 764 N N . GLY A 1 106 ? 47.784 61.702 30.770 1.00 62.09 106 GLY A N 1
ATOM 765 C CA . GLY A 1 106 ? 46.967 62.857 31.101 1.00 64.35 106 GLY A CA 1
ATOM 766 C C . GLY A 1 106 ? 45.715 62.483 31.871 1.00 57.68 106 GLY A C 1
ATOM 767 O O . GLY A 1 106 ? 45.331 63.171 32.821 1.00 53.25 106 GLY A O 1
ATOM 768 N N . THR A 1 107 ? 45.060 61.388 31.472 1.00 57.63 107 THR A N 1
ATOM 769 C CA . THR A 1 107 ? 43.899 60.908 32.214 1.00 60.60 107 THR A CA 1
ATOM 770 C C . THR A 1 107 ? 44.296 60.422 33.603 1.00 60.11 107 THR A C 1
ATOM 771 O O . THR A 1 107 ? 43.596 60.694 34.586 1.00 64.21 107 THR A O 1
ATOM 775 N N . GLN A 1 108 ? 45.416 59.703 33.702 1.00 58.73 108 GLN A N 1
ATOM 776 C CA . GLN A 1 108 ? 45.872 59.211 34.999 1.00 62.09 108 GLN A CA 1
ATOM 777 C C . GLN A 1 108 ? 46.231 60.365 35.926 1.00 61.36 108 GLN A C 1
ATOM 778 O O . GLN A 1 108 ? 45.845 60.375 37.100 1.00 58.75 108 GLN A O 1
ATOM 784 N N . LYS A 1 109 ? 46.964 61.356 35.411 1.00 67.79 109 LYS A N 1
ATOM 785 C CA . LYS A 1 109 ? 47.361 62.487 36.244 1.00 58.72 109 LYS A CA 1
ATOM 786 C C . LYS A 1 109 ? 46.149 63.287 36.705 1.00 60.41 109 LYS A C 1
ATOM 787 O O . LYS A 1 109 ? 46.113 63.772 37.841 1.00 67.23 109 LYS A O 1
ATOM 793 N N . ALA A 1 110 ? 45.139 63.426 35.842 1.00 64.52 110 ALA A N 1
ATOM 794 C CA . ALA A 1 110 ? 43.945 64.174 36.224 1.00 57.88 110 ALA A CA 1
ATOM 795 C C . ALA A 1 110 ? 43.109 63.406 37.239 1.00 58.48 110 ALA A C 1
ATOM 796 O O . ALA A 1 110 ? 42.574 63.997 38.184 1.00 59.09 110 ALA A O 1
ATOM 798 N N . LEU A 1 111 ? 42.984 62.088 37.061 1.00 60.14 111 LEU A N 1
ATOM 799 C CA . LEU A 1 111 ? 42.145 61.297 37.957 1.00 57.96 111 LEU A CA 1
ATOM 800 C C . LEU A 1 111 ? 42.690 61.311 39.380 1.00 71.83 111 LEU A C 1
ATOM 801 O O . LEU A 1 111 ? 41.930 61.457 40.346 1.00 56.49 111 LEU A O 1
ATOM 806 N N . TYR A 1 112 ? 44.003 61.161 39.532 1.00 65.63 112 TYR A N 1
ATOM 807 C CA . TYR A 1 112 ? 44.613 61.170 40.854 1.00 65.52 112 TYR A CA 1
ATOM 808 C C . TYR A 1 112 ? 44.790 62.574 41.417 1.00 67.68 112 TYR A C 1
ATOM 809 O O . TYR A 1 112 ? 45.262 62.713 42.551 1.00 69.56 112 TYR A O 1
ATOM 818 N N . LEU A 1 113 ? 44.426 63.609 40.663 1.00 69.45 113 LEU A N 1
ATOM 819 C CA . LEU A 1 113 ? 44.383 64.973 41.168 1.00 62.66 113 LEU A CA 1
ATOM 820 C C . LEU A 1 113 ? 42.973 65.401 41.547 1.00 60.21 113 LEU A C 1
ATOM 821 O O . LEU A 1 113 ? 42.756 66.571 41.880 1.00 67.51 113 LEU A O 1
ATOM 826 N N . GLY A 1 114 ? 42.011 64.483 41.500 1.00 57.19 114 GLY A N 1
ATOM 827 C CA . GLY A 1 114 ? 40.656 64.761 41.920 1.00 61.64 114 GLY A CA 1
ATOM 828 C C . GLY A 1 114 ? 39.662 65.002 40.807 1.00 56.88 114 GLY A C 1
ATOM 829 O O . GLY A 1 114 ? 38.482 65.232 41.100 1.00 62.20 114 GLY A O 1
ATOM 830 N N . ALA A 1 115 ? 40.091 64.953 39.550 1.00 54.29 115 ALA A N 1
ATOM 831 C CA . ALA A 1 115 ? 39.174 65.203 38.450 1.00 66.08 115 ALA A CA 1
ATOM 832 C C . ALA A 1 115 ? 38.216 64.024 38.278 1.00 67.32 115 ALA A C 1
ATOM 833 O O . ALA A 1 115 ? 38.618 62.864 38.423 1.00 64.05 115 ALA A O 1
ATOM 835 N N . PRO A 1 116 ? 36.940 64.290 38.002 1.00 65.14 116 PRO A N 1
ATOM 836 C CA . PRO A 1 116 ? 35.975 63.207 37.771 1.00 60.96 116 PRO A CA 1
ATOM 837 C C . PRO A 1 116 ? 36.337 62.390 36.544 1.00 64.93 116 PRO A C 1
ATOM 838 O O . PRO A 1 116 ? 37.253 62.736 35.792 1.00 72.97 116 PRO A O 1
ATOM 842 N N . ILE A 1 117 ? 35.607 61.274 36.365 1.00 68.12 117 ILE A N 1
ATOM 843 C CA . ILE A 1 117 ? 35.904 60.356 35.263 1.00 68.85 117 ILE A CA 1
ATOM 844 C C . ILE A 1 117 ? 35.826 61.051 33.909 1.00 65.59 117 ILE A C 1
ATOM 845 O O . ILE A 1 117 ? 36.827 61.024 33.169 1.00 65.59 117 ILE A O 1
AT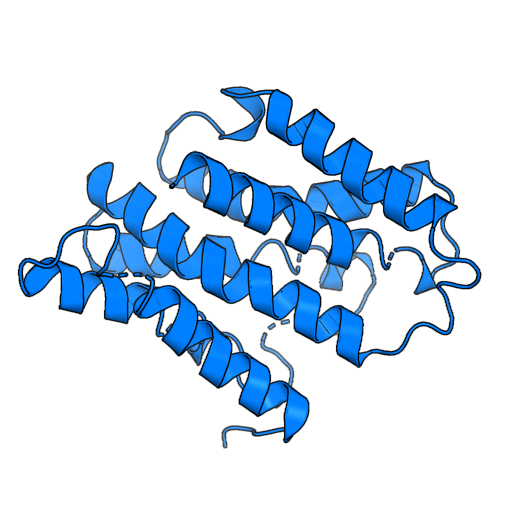OM 850 N N . PRO A 1 118 ? 34.707 61.679 33.513 1.00 71.01 118 PRO A N 1
ATOM 851 C CA . PRO A 1 118 ? 34.678 62.291 32.174 1.00 72.32 118 PRO A CA 1
ATOM 852 C C . PRO A 1 118 ? 35.658 63.443 32.018 1.00 67.99 118 PRO A C 1
ATOM 853 O O . PRO A 1 118 ? 36.201 63.627 30.922 1.00 60.63 118 PRO A O 1
ATOM 857 N N . VAL A 1 119 ? 35.885 64.235 33.070 1.00 53.89 119 VAL A N 1
ATOM 858 C CA . VAL A 1 119 ? 36.870 65.310 33.005 1.00 59.06 119 VAL A CA 1
ATOM 859 C C . VAL A 1 119 ? 38.273 64.745 32.804 1.00 59.21 119 VAL A C 1
ATOM 860 O O . VAL A 1 119 ? 39.071 65.285 32.028 1.00 56.21 119 VAL A O 1
ATOM 864 N N . ALA A 1 120 ? 38.596 63.646 33.491 1.00 59.39 120 ALA A N 1
ATOM 865 C CA . ALA A 1 120 ? 39.927 63.060 33.358 1.00 65.52 120 ALA A CA 1
ATOM 866 C C . ALA A 1 120 ? 40.169 62.545 31.944 1.00 53.62 120 ALA A C 1
ATOM 867 O O . ALA A 1 120 ? 41.272 62.694 31.406 1.00 60.09 120 ALA A O 1
ATOM 869 N N . VAL A 1 121 ? 39.153 61.941 31.324 1.00 55.32 121 VAL A N 1
ATOM 870 C CA . VAL A 1 121 ? 39.316 61.426 29.967 1.00 61.23 121 VAL A CA 1
ATOM 871 C C . VAL A 1 121 ? 39.468 62.572 28.975 1.00 57.68 121 VAL A C 1
ATOM 872 O O . VAL A 1 121 ? 40.300 62.514 28.062 1.00 59.83 121 VAL A O 1
ATOM 876 N N . VAL A 1 122 ? 38.672 63.632 29.139 1.00 62.43 122 VAL A N 1
ATOM 877 C CA . VAL A 1 122 ? 38.788 64.799 28.269 1.00 57.35 122 VAL A CA 1
ATOM 878 C C . VAL A 1 122 ? 40.170 65.427 28.402 1.00 55.98 122 VAL A C 1
ATOM 879 O O . VAL A 1 122 ? 40.808 65.776 27.401 1.00 64.23 122 VAL A O 1
ATOM 883 N N . LEU A 1 123 ? 40.661 65.568 29.637 1.00 58.80 123 LEU A N 1
ATOM 884 C CA . LEU A 1 123 ? 41.990 66.135 29.849 1.00 59.29 123 LEU A CA 1
ATOM 885 C C . LEU A 1 123 ? 43.082 65.243 29.270 1.00 60.07 123 LEU A C 1
ATOM 886 O O . LEU A 1 123 ? 44.150 65.736 28.889 1.00 54.79 123 LEU A O 1
ATOM 891 N N . GLY A 1 124 ? 42.839 63.932 29.199 1.00 52.97 124 GLY A N 1
ATOM 892 C CA . GLY A 1 124 ? 43.801 63.051 28.559 1.00 53.72 124 GLY A CA 1
ATOM 893 C C . GLY A 1 124 ? 43.863 63.252 27.056 1.00 68.63 124 GLY A C 1
ATOM 894 O O . GLY A 1 124 ? 44.950 63.307 26.471 1.00 58.51 124 GLY A O 1
ATOM 895 N N . THR A 1 125 ? 42.700 63.375 26.411 1.00 57.63 125 THR A N 1
ATOM 896 C CA . THR A 1 125 ? 42.680 63.614 24.974 1.00 61.75 125 THR A CA 1
ATOM 897 C C . THR A 1 125 ? 43.252 64.979 24.626 1.00 61.51 125 THR A C 1
ATOM 898 O O . THR A 1 125 ? 43.900 65.126 23.584 1.00 65.10 125 THR A O 1
ATOM 902 N N . ILE A 1 126 ? 43.024 65.978 25.482 1.00 52.11 126 ILE A N 1
ATOM 903 C CA . ILE A 1 126 ? 43.608 67.297 25.259 1.00 61.19 126 ILE A CA 1
ATOM 904 C C . ILE A 1 126 ? 45.128 67.219 25.301 1.00 58.99 126 ILE A C 1
ATOM 905 O O . ILE A 1 126 ? 45.816 67.804 24.458 1.00 56.53 126 ILE A O 1
ATOM 910 N N . THR A 1 127 ? 45.675 66.484 26.274 1.00 55.47 127 THR A N 1
ATOM 911 C CA . THR A 1 127 ? 47.126 66.365 26.385 1.00 59.96 127 THR A CA 1
ATOM 912 C C . THR A 1 127 ? 47.731 65.695 25.157 1.00 59.53 127 THR A C 1
ATOM 913 O O . THR A 1 127 ? 48.876 65.986 24.791 1.00 55.26 127 THR A O 1
ATOM 917 N N . GLY A 1 128 ? 46.981 64.809 24.507 1.00 55.24 128 GLY A N 1
ATOM 918 C CA . GLY A 1 128 ? 47.506 64.048 23.391 1.00 65.65 128 GLY A CA 1
ATOM 919 C C . GLY A 1 128 ? 47.411 64.719 22.035 1.00 59.56 128 GLY A C 1
ATOM 920 O O . GLY A 1 128 ? 48.238 64.453 21.158 1.00 64.35 128 GLY A O 1
ATOM 921 N N . ILE A 1 129 ? 46.419 65.586 21.836 1.00 53.57 129 ILE A N 1
ATOM 922 C CA . ILE A 1 129 ? 46.177 66.168 20.521 1.00 65.56 129 ILE A CA 1
ATOM 923 C C . ILE A 1 129 ? 46.456 67.666 20.459 1.00 62.83 129 ILE A C 1
ATOM 924 O O . ILE A 1 129 ? 46.664 68.188 19.354 1.00 60.25 129 ILE A O 1
ATOM 929 N N . ALA A 1 130 ? 46.466 68.374 21.592 1.00 65.85 130 ALA A N 1
ATOM 930 C CA . ALA A 1 130 ? 46.602 69.827 21.539 1.00 63.49 130 ALA A CA 1
ATOM 931 C C . ALA A 1 130 ? 47.972 70.244 21.021 1.00 62.23 130 ALA A C 1
ATOM 932 O O . ALA A 1 130 ? 48.083 71.216 20.266 1.00 65.28 130 ALA A O 1
ATOM 934 N N . GLY A 1 131 ? 49.025 69.520 21.410 1.00 62.90 131 GLY A N 1
ATOM 935 C CA . GLY A 1 131 ? 50.359 69.869 20.950 1.00 55.07 131 GLY A CA 1
ATOM 936 C C . GLY A 1 131 ? 50.504 69.772 19.444 1.00 65.33 131 GLY A C 1
ATOM 937 O O . GLY A 1 131 ? 51.158 70.611 18.817 1.00 65.91 131 GLY A O 1
ATOM 938 N N . GLY A 1 132 ? 49.894 68.750 18.840 1.00 60.93 132 GLY A N 1
ATOM 939 C CA . GLY A 1 132 ? 49.934 68.628 17.394 1.00 57.84 132 GLY A CA 1
ATOM 940 C C . GLY A 1 132 ? 49.056 69.640 16.688 1.00 61.11 132 GLY A C 1
ATOM 941 O O . GLY A 1 132 ? 49.378 70.077 15.579 1.00 55.63 132 GLY A O 1
ATOM 950 N N . ILE A 1 134 ? 48.429 72.781 17.657 1.00 57.63 134 ILE A N 1
ATOM 951 C CA . ILE A 1 134 ? 49.138 74.055 17.612 1.00 62.93 134 ILE A CA 1
ATOM 952 C C . ILE A 1 134 ? 50.267 73.997 16.591 1.00 62.77 134 ILE A C 1
ATOM 953 O O . ILE A 1 134 ? 50.536 74.975 15.885 1.00 59.62 134 ILE A O 1
ATOM 958 N N . ARG A 1 135 ? 50.939 72.846 16.491 1.00 57.99 135 ARG A N 1
ATOM 959 C CA . ARG A 1 135 ? 52.015 72.687 15.519 1.00 66.36 135 ARG A CA 1
ATOM 960 C C . ARG A 1 135 ? 51.491 72.787 14.091 1.00 60.73 135 ARG A C 1
ATOM 961 O O . ARG A 1 135 ? 52.141 73.382 13.222 1.00 68.06 135 ARG A O 1
ATOM 969 N N . ASP A 1 136 ? 50.309 72.224 13.833 1.00 58.58 136 ASP A N 1
ATOM 970 C CA . ASP A 1 136 ? 49.766 72.203 12.478 1.00 61.84 136 ASP A CA 1
ATOM 971 C C . ASP A 1 136 ? 49.242 73.570 12.048 1.00 61.83 136 ASP A C 1
ATOM 972 O O . ASP A 1 136 ? 49.417 73.963 10.889 1.00 62.95 136 ASP A O 1
ATOM 977 N N . VAL A 1 137 ? 48.624 74.318 12.965 1.00 60.54 137 VAL A N 1
ATOM 978 C CA . VAL A 1 137 ? 48.094 75.627 12.596 1.00 61.90 137 VAL A CA 1
ATOM 979 C C . VAL A 1 137 ? 49.218 76.641 12.416 1.00 70.49 137 VAL A C 1
ATOM 980 O O . VAL A 1 137 ? 49.080 77.597 11.642 1.00 73.69 137 VAL A O 1
ATOM 984 N N . LEU A 1 138 ? 50.341 76.463 13.119 1.00 61.35 138 LEU A N 1
ATOM 985 C CA . LEU A 1 138 ? 51.475 77.364 12.930 1.00 69.51 138 LEU A CA 1
ATOM 986 C C . LEU A 1 138 ? 52.088 77.196 11.547 1.00 66.81 138 LEU A C 1
ATOM 987 O O . LEU A 1 138 ? 52.523 78.175 10.929 1.00 65.70 138 LEU A O 1
ATOM 992 N N . CYS A 1 139 ? 52.129 75.966 11.044 1.00 61.31 139 CYS A N 1
ATOM 993 C CA . CYS A 1 139 ? 52.683 75.673 9.731 1.00 72.19 139 CYS A CA 1
ATOM 994 C C . CYS A 1 139 ? 51.637 75.736 8.627 1.00 63.48 139 CYS A C 1
ATOM 995 O O . CYS A 1 139 ? 51.941 75.379 7.485 1.00 69.86 139 CYS A O 1
ATOM 998 N N . ASN A 1 140 ? 50.421 76.186 8.945 1.00 63.87 140 ASN A N 1
ATOM 999 C CA . ASN A 1 140 ? 49.323 76.278 7.981 1.00 67.13 140 ASN A CA 1
ATOM 1000 C C . ASN A 1 140 ? 49.044 74.922 7.336 1.00 71.46 140 ASN A C 1
ATOM 1001 O O . ASN A 1 140 ? 48.822 74.818 6.128 1.00 74.10 140 ASN A O 1
ATOM 1006 N N . VAL A 1 141 ? 49.062 73.873 8.150 1.00 66.12 141 VAL A N 1
ATOM 1007 C CA . VAL A 1 141 ? 48.791 72.516 7.698 1.00 59.15 141 VAL A CA 1
ATOM 1008 C C . VAL A 1 141 ? 47.463 72.071 8.294 1.00 64.57 141 VAL A C 1
ATOM 1009 O O . VAL A 1 141 ? 47.087 72.479 9.399 1.00 66.40 141 VAL A O 1
ATOM 1013 N N . ILE A 1 142 ? 46.742 71.244 7.542 1.00 56.74 142 ILE A N 1
ATOM 1014 C CA . ILE A 1 142 ? 45.445 70.741 8.012 1.00 69.17 142 ILE A CA 1
ATOM 1015 C C . ILE A 1 142 ? 45.648 69.945 9.296 1.00 66.51 142 ILE A C 1
ATOM 1016 O O . ILE A 1 142 ? 46.482 69.018 9.325 1.00 72.52 142 ILE A O 1
ATOM 1021 N N . PRO A 1 143 ? 44.932 70.256 10.377 1.00 63.96 143 PRO A N 1
ATOM 1022 C CA . PRO A 1 143 ? 45.121 69.516 11.629 1.00 66.77 143 PRO A CA 1
ATOM 1023 C C . PRO A 1 143 ? 44.764 68.044 11.473 1.00 70.34 143 PRO A C 1
ATOM 1024 O O . PRO A 1 143 ? 44.025 67.643 10.571 1.00 71.02 143 PRO A O 1
ATOM 1036 N N . ILE A 1 145 ? 42.867 66.112 13.271 1.00 66.25 145 ILE A N 1
ATOM 1037 C CA . ILE A 1 145 ? 41.468 65.761 13.477 1.00 63.33 145 ILE A CA 1
ATOM 1038 C C . ILE A 1 145 ? 40.631 65.971 12.222 1.00 67.22 145 ILE A C 1
ATOM 1039 O O . ILE A 1 145 ? 39.545 65.392 12.107 1.00 68.04 145 ILE A O 1
ATOM 1044 N N . LEU A 1 146 ? 41.099 66.782 11.276 1.00 61.63 146 LEU A N 1
ATOM 1045 C CA . LEU A 1 146 ? 40.371 67.021 10.036 1.00 68.51 146 LEU A CA 1
ATOM 1046 C C . LEU A 1 146 ? 40.755 66.058 8.920 1.00 67.61 146 LEU A C 1
ATOM 1047 O O . LEU A 1 146 ? 40.208 66.163 7.818 1.00 71.12 146 LEU A O 1
ATOM 1052 N N . ARG A 1 147 ? 41.677 65.133 9.169 1.00 70.64 147 ARG A N 1
ATOM 1053 C CA . ARG A 1 147 ? 42.087 64.174 8.156 1.00 66.49 147 ARG A CA 1
ATOM 1054 C C . ARG A 1 147 ? 41.249 62.902 8.257 1.00 62.08 147 ARG A C 1
ATOM 1055 O O . ARG A 1 147 ? 40.513 62.682 9.221 1.00 66.97 147 ARG A O 1
ATOM 1063 N N . GLU A 1 148 ? 41.369 62.052 7.236 1.00 82.00 148 GLU A N 1
ATOM 1064 C CA . GLU A 1 148 ? 40.477 60.904 7.130 1.00 87.19 148 GLU A CA 1
ATOM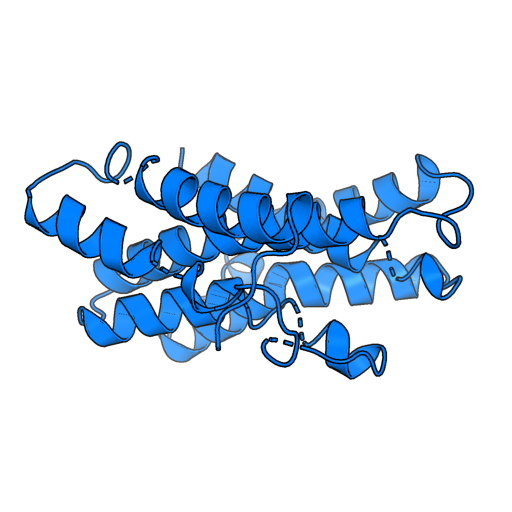 1065 C C . GLU A 1 148 ? 40.864 59.774 8.077 1.00 68.32 148 GLU A C 1
ATOM 1066 O O . GLU A 1 148 ? 39.987 59.028 8.527 1.00 74.18 148 GLU A O 1
ATOM 1072 N N . GLU A 1 149 ? 42.148 59.631 8.396 1.00 63.03 149 GLU A N 1
ATOM 1073 C CA . GLU A 1 149 ? 42.589 58.534 9.243 1.00 76.19 149 GLU A CA 1
ATOM 1074 C C . GLU A 1 149 ? 42.078 58.707 10.671 1.00 75.63 149 GLU A C 1
ATOM 1075 O O . GLU A 1 149 ? 41.791 59.816 11.132 1.00 72.18 149 GLU A O 1
ATOM 1081 N N . ILE A 1 150 ? 41.966 57.578 11.371 1.00 71.82 150 ILE A N 1
ATOM 1082 C CA . ILE A 1 150 ? 41.527 57.587 12.761 1.00 73.26 150 ILE A CA 1
ATOM 1083 C C . ILE A 1 150 ? 42.562 58.311 13.608 1.00 69.87 150 ILE A C 1
ATOM 1084 O O . ILE A 1 150 ? 43.765 58.030 13.524 1.00 71.29 150 ILE A O 1
ATOM 1089 N N . TYR A 1 151 ? 42.102 59.258 14.424 1.00 61.85 151 TYR A N 1
ATOM 1090 C CA . TYR A 1 151 ? 43.022 60.030 15.249 1.00 71.42 151 TYR A CA 1
ATOM 1091 C C . TYR A 1 151 ? 42.496 60.190 16.671 1.00 63.82 151 TYR A C 1
ATOM 1092 O O . TYR A 1 151 ? 42.993 59.534 17.592 1.00 68.63 151 TYR A O 1
ATOM 1101 N N . ALA A 1 152 ? 41.492 61.051 16.862 1.00 71.26 152 ALA A N 1
ATOM 1102 C CA . ALA A 1 152 ? 41.006 61.332 18.211 1.00 67.21 152 ALA A CA 1
ATOM 1103 C C . ALA A 1 152 ? 40.384 60.104 18.860 1.00 66.64 152 ALA A C 1
ATOM 1104 O O . ALA A 1 152 ? 40.385 59.992 20.091 1.00 68.40 152 ALA A O 1
ATOM 1106 N N . LEU A 1 153 ? 39.849 59.178 18.059 1.00 72.47 153 LEU A N 1
ATOM 1107 C CA . LEU A 1 153 ? 39.302 57.946 18.619 1.00 71.57 153 LEU A CA 1
ATOM 1108 C C . LEU A 1 153 ? 40.370 57.164 19.376 1.00 74.15 153 LEU A C 1
ATOM 1109 O O . LEU A 1 153 ? 40.095 56.595 20.439 1.00 65.47 153 LEU A O 1
ATOM 1114 N N . ALA A 1 154 ? 41.597 57.134 18.850 1.00 63.49 154 ALA A N 1
ATOM 1115 C CA . ALA A 1 154 ? 42.687 56.477 19.564 1.00 67.88 154 ALA A CA 1
ATOM 1116 C C . ALA A 1 154 ? 42.994 57.174 20.882 1.00 76.78 154 ALA A C 1
ATOM 1117 O O . ALA A 1 154 ? 43.334 56.513 21.869 1.00 76.72 154 ALA A O 1
ATOM 1119 N N . ALA A 1 155 ? 42.861 58.501 20.928 1.00 74.90 155 ALA A N 1
ATOM 1120 C CA . ALA A 1 155 ? 43.122 59.220 22.171 1.00 72.28 155 ALA A CA 1
ATOM 1121 C C . ALA A 1 155 ? 42.039 58.938 23.205 1.00 68.37 155 ALA A C 1
ATOM 1122 O O . ALA A 1 155 ? 42.339 58.686 24.377 1.00 70.10 155 ALA A O 1
ATOM 1132 N N . LEU A 1 157 ? 40.191 56.371 23.306 1.00 72.83 157 LEU A N 1
ATOM 1133 C CA . LEU A 1 157 ? 40.257 54.955 23.649 1.00 72.19 157 LEU A CA 1
ATOM 1134 C C . LEU A 1 157 ? 41.275 54.698 24.753 1.00 79.97 157 LEU A C 1
ATOM 1135 O O . LEU A 1 157 ? 41.008 53.925 25.682 1.00 69.49 157 LEU A O 1
ATOM 1140 N N . GLY A 1 158 ? 42.444 55.335 24.671 1.00 72.90 158 GLY A N 1
ATOM 1141 C CA . GLY A 1 158 ? 43.459 55.130 25.692 1.00 72.87 158 GLY A CA 1
ATOM 1142 C C . GLY A 1 158 ? 43.019 55.597 27.066 1.00 73.41 158 GLY A C 1
ATOM 1143 O O . GLY A 1 158 ? 43.207 54.890 28.060 1.00 68.43 158 GLY A O 1
ATOM 1144 N N . GLY A 1 159 ? 42.423 56.788 27.144 1.00 68.83 159 GLY A N 1
ATOM 1145 C CA . GLY A 1 159 ? 42.004 57.310 28.434 1.00 67.50 159 GLY A CA 1
ATOM 1146 C C . GLY A 1 159 ? 40.811 56.571 29.010 1.00 74.89 159 GLY A C 1
ATOM 1147 O O . GLY A 1 159 ? 40.729 56.357 30.223 1.00 64.95 159 GLY A O 1
ATOM 1148 N N . SER A 1 160 ? 39.869 56.172 28.152 1.00 63.00 160 SER A N 1
ATOM 1149 C CA . SER A 1 160 ? 38.694 55.454 28.636 1.00 73.39 160 SER A CA 1
ATOM 1150 C C . SER A 1 160 ? 39.050 54.036 29.066 1.00 73.70 160 SER A C 1
ATOM 1151 O O . SER A 1 160 ? 38.481 53.514 30.033 1.00 67.00 160 SER A O 1
ATOM 1154 N N . LEU A 1 161 ? 39.987 53.397 28.362 1.00 73.66 161 LEU A N 1
ATOM 1155 C CA . LEU A 1 161 ? 40.402 52.051 28.743 1.00 69.03 161 LEU A CA 1
ATOM 1156 C C . LEU A 1 161 ? 41.134 52.058 30.078 1.00 74.47 161 LEU A C 1
ATOM 1157 O O . LEU A 1 161 ? 41.001 51.117 30.869 1.00 74.77 161 LEU A O 1
ATOM 1162 N N . PHE A 1 162 ? 41.913 53.110 30.347 1.00 71.01 162 PHE A N 1
ATOM 1163 C CA . PHE A 1 162 ? 42.567 53.225 31.646 1.00 74.98 162 PHE A CA 1
ATOM 1164 C C . PHE A 1 162 ? 41.544 53.298 32.771 1.00 63.26 162 PHE A C 1
ATOM 1165 O O . PHE A 1 162 ? 41.717 52.667 33.819 1.00 67.60 162 PHE A O 1
ATOM 1173 N N . ILE A 1 163 ? 40.464 54.056 32.567 1.00 63.10 163 ILE A N 1
ATOM 1174 C CA . ILE A 1 163 ? 39.438 54.193 33.597 1.00 76.25 163 ILE A CA 1
ATOM 1175 C C . ILE A 1 163 ? 38.759 52.855 33.858 1.00 75.30 163 ILE A C 1
ATOM 1176 O O . ILE A 1 163 ? 38.471 52.500 35.008 1.00 66.31 163 ILE A O 1
ATOM 1181 N N . ILE A 1 164 ? 38.497 52.090 32.797 1.00 69.46 164 ILE A N 1
ATOM 1182 C CA . ILE A 1 164 ? 37.842 50.795 32.956 1.00 72.40 164 ILE A CA 1
ATOM 1183 C C . ILE A 1 164 ? 38.756 49.822 33.693 1.00 72.33 164 ILE A C 1
ATOM 1184 O O . ILE A 1 164 ? 38.332 49.138 34.632 1.00 71.53 164 ILE A O 1
ATOM 1189 N N . LEU A 1 165 ? 40.026 49.749 33.284 1.00 66.95 165 LEU A N 1
ATOM 1190 C CA . LEU A 1 165 ? 40.969 48.874 33.974 1.00 67.67 165 LEU A CA 1
ATOM 1191 C C . LEU A 1 165 ? 41.212 49.343 35.404 1.00 79.14 165 LEU A C 1
ATOM 1192 O O . LEU A 1 165 ? 41.394 48.521 36.310 1.00 69.19 165 LEU A O 1
ATOM 1197 N N . HIS A 1 166 ? 41.219 50.660 35.626 1.00 74.21 166 HIS A N 1
ATOM 1198 C CA . HIS A 1 166 ? 41.349 51.174 36.985 1.00 73.37 166 HIS A CA 1
ATOM 1199 C C . HIS A 1 166 ? 40.136 50.805 37.829 1.00 71.66 166 HIS A C 1
ATOM 1200 O O . HIS A 1 166 ? 40.268 50.523 39.026 1.00 73.22 166 HIS A O 1
ATOM 1207 N N . GLY A 1 167 ? 38.946 50.803 37.223 1.00 67.90 167 GLY A N 1
ATOM 1208 C CA . GLY A 1 167 ? 37.757 50.376 37.939 1.00 61.21 167 GLY A CA 1
ATOM 1209 C C . GLY A 1 167 ? 37.754 48.893 38.251 1.00 78.21 167 GLY A C 1
ATOM 1210 O O . GLY A 1 167 ? 37.146 48.465 39.236 1.00 71.65 167 GLY A O 1
ATOM 1211 N N . LEU A 1 168 ? 38.429 48.093 37.426 1.00 79.04 168 LEU A N 1
ATOM 1212 C CA . LEU A 1 168 ? 38.581 46.664 37.672 1.00 78.72 168 LEU A CA 1
ATOM 1213 C C . LEU A 1 168 ? 39.697 46.352 38.663 1.00 75.92 168 LEU A C 1
ATOM 1214 O O . LEU A 1 168 ? 40.083 45.184 38.787 1.00 81.48 168 LEU A O 1
ATOM 1219 N N . ASN A 1 169 ? 40.224 47.368 39.349 1.00 70.12 169 ASN A N 1
ATOM 1220 C CA . ASN A 1 169 ? 41.243 47.196 40.385 1.00 77.01 169 ASN A CA 1
ATOM 1221 C C . ASN A 1 169 ? 42.543 46.632 39.818 1.00 70.27 169 ASN A C 1
ATOM 1222 O O . ASN A 1 169 ? 43.189 45.778 40.428 1.00 74.87 169 ASN A O 1
ATOM 1227 N N . TRP A 1 170 ? 42.929 47.114 38.640 1.00 72.43 170 TRP A N 1
ATOM 1228 C CA . TRP A 1 170 ? 44.277 46.908 38.132 1.00 77.26 170 TRP A CA 1
ATOM 1229 C C . TRP A 1 170 ? 45.172 48.028 38.646 1.00 74.12 170 TRP A C 1
ATOM 1230 O O . TRP A 1 170 ? 44.733 49.174 38.781 1.00 79.79 170 TRP A O 1
ATOM 1241 N N . ASN A 1 171 ? 46.425 47.693 38.939 1.00 68.75 171 ASN A N 1
ATOM 1242 C CA . ASN A 1 171 ? 47.371 48.724 39.331 1.00 78.47 171 ASN A CA 1
ATOM 1243 C C . ASN A 1 171 ? 47.664 49.640 38.145 1.00 78.39 171 ASN A C 1
ATOM 1244 O O . ASN A 1 171 ? 47.412 49.299 36.985 1.00 81.30 171 ASN A O 1
ATOM 1249 N N . ASP A 1 172 ? 48.203 50.823 38.452 1.00 73.41 172 ASP A N 1
ATOM 1250 C CA . ASP A 1 172 ? 48.401 51.832 37.416 1.00 82.16 172 ASP A CA 1
ATOM 1251 C C . ASP A 1 172 ? 49.371 51.351 36.344 1.00 85.25 172 ASP A C 1
ATOM 1252 O O . ASP A 1 172 ? 49.199 51.663 35.160 1.00 79.49 172 ASP A O 1
ATOM 1257 N N . THR A 1 173 ? 50.389 50.581 36.734 1.00 90.52 173 THR A N 1
ATOM 1258 C CA . THR A 1 173 ? 51.392 50.140 35.770 1.00 77.87 173 THR A CA 1
ATOM 1259 C C . THR A 1 173 ? 50.774 49.245 34.700 1.00 85.05 173 THR A C 1
ATOM 1260 O O . THR A 1 173 ? 51.008 49.438 33.502 1.00 77.21 173 THR A O 1
ATOM 1264 N N . ASN A 1 174 ? 49.971 48.260 35.113 1.00 85.07 174 ASN A N 1
ATOM 1265 C CA . ASN A 1 174 ? 49.358 47.365 34.136 1.00 76.16 174 ASN A CA 1
ATOM 1266 C C . ASN A 1 174 ? 48.212 48.038 33.392 1.00 75.53 174 ASN A C 1
ATOM 1267 O O . ASN A 1 174 ? 47.970 47.724 32.221 1.00 75.10 174 ASN A O 1
ATOM 1272 N N . ALA A 1 175 ? 47.497 48.955 34.045 1.00 79.65 175 ALA A N 1
ATOM 1273 C CA . ALA A 1 175 ? 46.378 49.617 33.384 1.00 68.23 175 ALA A CA 1
ATOM 1274 C C . ALA A 1 175 ? 46.861 50.563 32.292 1.00 77.64 175 ALA A C 1
ATOM 1275 O O . ALA A 1 175 ? 46.230 50.671 31.234 1.00 73.91 175 ALA A O 1
ATOM 1285 N N . ILE A 1 177 ? 49.910 50.435 30.672 1.00 79.50 177 ILE A N 1
ATOM 1286 C CA . ILE A 1 177 ? 50.613 49.704 29.620 1.00 75.31 177 ILE A CA 1
ATOM 1287 C C . ILE A 1 177 ? 49.626 49.164 28.592 1.00 82.88 177 ILE A C 1
ATOM 1288 O O . ILE A 1 177 ? 49.851 49.264 27.379 1.00 82.12 177 ILE A O 1
ATOM 1293 N N . VAL A 1 178 ? 48.513 48.593 29.057 1.00 78.47 178 VAL A N 1
ATOM 1294 C CA . VAL A 1 178 ? 47.495 48.100 28.134 1.00 77.98 178 VAL A CA 1
ATOM 1295 C C . VAL A 1 178 ? 46.789 49.263 27.445 1.00 81.20 178 VAL A C 1
ATOM 1296 O O . VAL A 1 178 ? 46.443 49.184 26.260 1.00 79.42 178 VAL A O 1
ATOM 1300 N N . SER A 1 179 ? 46.575 50.365 28.170 1.00 74.15 179 SER A N 1
ATOM 1301 C CA . SER A 1 179 ? 45.884 51.511 27.587 1.00 77.44 179 SER A CA 1
ATOM 1302 C C . SER A 1 179 ? 46.739 52.200 26.529 1.00 74.49 179 SER A C 1
ATOM 1303 O O . SER A 1 179 ? 46.223 52.623 25.488 1.00 72.42 179 SER A O 1
ATOM 1306 N N . ILE A 1 180 ? 48.044 52.331 26.780 1.00 68.83 180 ILE A N 1
ATOM 1307 C CA . ILE A 1 180 ? 48.923 52.956 25.797 1.00 71.95 180 ILE A CA 1
ATOM 1308 C C . ILE A 1 180 ? 49.056 52.071 24.563 1.00 80.43 180 ILE A C 1
ATOM 1309 O O . ILE A 1 180 ? 49.059 52.563 23.428 1.00 78.18 180 ILE A O 1
ATOM 1314 N N . SER A 1 181 ? 49.149 50.754 24.763 1.00 74.38 181 SER A N 1
ATOM 1315 C CA . SER A 1 181 ? 49.317 49.842 23.634 1.00 81.70 181 SER A CA 1
ATOM 1316 C C . SER A 1 181 ? 48.061 49.782 22.773 1.00 70.55 181 SER A C 1
ATOM 1317 O O . SER A 1 181 ? 48.150 49.729 21.540 1.00 65.66 181 SER A O 1
ATOM 1320 N N . ALA A 1 182 ? 46.883 49.780 23.401 1.00 66.24 182 ALA A N 1
ATOM 1321 C CA . ALA A 1 182 ? 45.643 49.745 22.634 1.00 70.20 182 ALA A CA 1
ATOM 1322 C C . ALA A 1 182 ? 45.454 51.025 21.830 1.00 79.25 182 ALA A C 1
ATOM 1323 O O . ALA A 1 182 ? 44.995 50.982 20.683 1.00 75.56 182 ALA A O 1
ATOM 1325 N N . ALA A 1 183 ? 45.803 52.173 22.414 1.00 74.42 183 ALA A N 1
ATOM 1326 C CA . ALA A 1 183 ? 45.704 53.430 21.683 1.00 67.87 183 ALA A CA 1
ATOM 1327 C C . ALA A 1 183 ? 46.758 53.528 20.589 1.00 67.36 183 ALA A C 1
ATOM 1328 O O . ALA A 1 183 ? 46.492 54.098 19.525 1.00 68.10 183 ALA A O 1
ATOM 1330 N N . LEU A 1 184 ? 47.953 52.982 20.829 1.00 71.00 184 LEU A N 1
ATOM 1331 C CA . LEU A 1 184 ? 49.014 53.055 19.831 1.00 66.49 184 LEU A CA 1
ATOM 1332 C C . LEU A 1 184 ? 48.748 52.107 18.670 1.00 73.34 184 LEU A C 1
ATOM 1333 O O . LEU A 1 184 ? 49.029 52.440 17.512 1.00 80.98 184 LEU A O 1
ATOM 1338 N N . ALA A 1 185 ? 48.204 50.922 18.958 1.00 72.92 185 ALA A N 1
ATOM 1339 C CA . ALA A 1 185 ? 47.938 49.952 17.900 1.00 75.57 185 ALA A CA 1
ATOM 1340 C C . ALA A 1 185 ? 46.876 50.461 16.934 1.00 69.90 185 ALA A C 1
ATOM 1341 O O . ALA A 1 185 ? 46.993 50.271 15.718 1.00 75.92 185 ALA A O 1
ATOM 1343 N N . LEU A 1 186 ? 45.834 51.112 17.456 1.00 72.78 186 LEU A N 1
ATOM 1344 C CA . LEU A 1 186 ? 44.786 51.643 16.590 1.00 71.17 186 LEU A CA 1
ATOM 1345 C C . LEU A 1 186 ? 45.315 52.765 15.705 1.00 76.39 186 LEU A C 1
ATOM 1346 O O . LEU A 1 186 ? 44.964 52.848 14.522 1.00 69.03 186 LEU A O 1
ATOM 1351 N N . ARG A 1 187 ? 46.164 53.635 16.257 1.00 75.30 187 ARG A N 1
ATOM 1352 C CA . ARG A 1 187 ? 46.678 54.751 15.471 1.00 79.30 187 ARG A CA 1
ATOM 1353 C C . ARG A 1 187 ? 47.699 54.280 14.442 1.00 66.92 187 ARG A C 1
ATOM 1354 O O . ARG A 1 187 ? 47.683 54.737 13.293 1.00 73.56 187 ARG A O 1
ATOM 1362 N N . LEU A 1 188 ? 48.595 53.368 14.831 1.00 71.87 188 LEU A N 1
ATOM 1363 C CA . LEU A 1 188 ? 49.588 52.860 13.887 1.00 74.98 188 LEU A CA 1
ATOM 1364 C C . LEU A 1 188 ? 48.930 52.067 12.765 1.00 77.78 188 LEU A C 1
ATOM 1365 O O . LEU A 1 188 ? 49.390 52.109 11.617 1.00 70.43 188 LEU A O 1
ATOM 1370 N N . ALA A 1 189 ? 47.859 51.334 13.077 1.00 72.20 189 ALA A N 1
ATOM 1371 C CA . ALA A 1 189 ? 47.131 50.616 12.036 1.00 79.02 189 ALA A CA 1
ATOM 1372 C C . ALA A 1 189 ? 46.459 51.584 11.072 1.00 85.57 189 ALA A C 1
ATOM 1373 O O . ALA A 1 189 ? 46.385 51.318 9.866 1.00 82.78 189 ALA A O 1
ATOM 1375 N N . ALA A 1 190 ? 45.965 52.714 11.584 1.00 79.30 190 ALA A N 1
ATOM 1376 C CA . ALA A 1 190 ? 45.375 53.727 10.719 1.00 82.11 190 ALA A CA 1
ATOM 1377 C C . ALA A 1 190 ? 46.423 54.461 9.894 1.00 76.95 190 ALA A C 1
ATOM 1378 O O . ALA A 1 190 ? 46.071 55.109 8.904 1.00 77.29 190 ALA A O 1
ATOM 1380 N N . ILE A 1 191 ? 47.693 54.381 10.278 1.00 74.06 191 ILE A N 1
ATOM 1381 C CA . ILE A 1 191 ? 48.761 55.010 9.508 1.00 75.52 191 ILE A CA 1
ATOM 1382 C C . ILE A 1 191 ? 49.354 54.042 8.492 1.00 87.34 191 ILE A C 1
ATOM 1383 O O . ILE A 1 191 ? 49.582 54.409 7.336 1.00 93.10 191 ILE A O 1
ATOM 1388 N N . TYR A 1 192 ? 49.604 52.796 8.901 1.00 82.84 192 TYR A N 1
ATOM 1389 C CA . TYR A 1 192 ? 50.214 51.830 7.994 1.00 84.27 192 TYR A CA 1
ATOM 1390 C C . TYR A 1 192 ? 49.233 51.348 6.933 1.00 88.07 192 TYR A C 1
ATOM 1391 O O . TYR A 1 192 ? 49.649 51.001 5.822 1.00 88.84 192 TYR A O 1
ATOM 1400 N N . TRP A 1 193 ? 47.937 51.319 7.246 1.00 81.33 193 TRP A N 1
ATOM 1401 C CA . TRP A 1 193 ? 46.929 50.851 6.307 1.00 75.80 193 TRP A CA 1
ATOM 1402 C C . TRP A 1 193 ? 45.931 51.924 5.891 1.00 86.18 193 TRP A C 1
ATOM 1403 O O . TRP A 1 193 ? 44.987 51.610 5.156 1.00 89.82 193 TRP A O 1
ATOM 1414 N N . HIS A 1 194 ? 46.106 53.168 6.338 1.00 93.43 194 HIS A N 1
ATOM 1415 C CA . HIS A 1 194 ? 45.243 54.288 5.955 1.00 93.83 194 HIS A CA 1
ATOM 1416 C C . HIS A 1 194 ? 43.770 53.982 6.231 1.00 86.59 194 HIS A C 1
ATOM 1417 O O . HIS A 1 194 ? 42.895 54.181 5.385 1.00 82.54 194 HIS A O 1
ATOM 1424 N N . VAL A 1 195 ? 43.501 53.498 7.440 1.00 82.92 195 VAL A N 1
ATOM 1425 C CA . VAL A 1 195 ? 42.139 53.159 7.841 1.00 82.86 195 VAL A CA 1
ATOM 1426 C C . VAL A 1 195 ? 41.390 54.438 8.190 1.00 85.91 195 VAL A C 1
ATOM 1427 O O . VAL A 1 195 ? 41.900 55.293 8.924 1.00 85.70 195 VAL A O 1
ATOM 1431 N N . SER A 1 196 ? 40.174 54.569 7.666 1.00 85.91 196 SER A N 1
ATOM 1432 C CA . SER A 1 196 ? 39.364 55.759 7.862 1.00 80.39 196 SER A CA 1
ATOM 1433 C C . SER A 1 196 ? 37.977 55.367 8.349 1.00 95.05 196 SER A C 1
ATOM 1434 O O . SER A 1 196 ? 37.526 54.234 8.167 1.00 106.58 196 SER A O 1
ATOM 1437 N N . LEU A 1 197 ? 37.304 56.330 8.976 1.00 105.17 197 LEU A N 1
ATOM 1438 C CA . LEU A 1 197 ? 35.952 56.144 9.477 1.00 104.10 197 LEU A CA 1
ATOM 1439 C C . LEU A 1 197 ? 34.976 56.985 8.671 1.00 107.82 197 LEU A C 1
ATOM 1440 O O . LEU A 1 197 ? 35.253 58.162 8.403 1.00 104.56 197 LEU A O 1
ATOM 1445 N N . PRO A 1 198 ? 33.825 56.423 8.274 1.00 111.57 198 PRO A N 1
ATOM 1446 C CA . PRO A 1 198 ? 32.808 57.165 7.525 1.00 119.28 198 PRO A CA 1
ATOM 1447 C C . PRO A 1 198 ? 32.030 58.141 8.404 1.00 106.86 198 PRO A C 1
ATOM 1448 O O . PRO A 1 198 ? 32.028 59.339 8.121 1.00 104.64 198 PRO A O 1
#

Secondary structure (DSSP, 8-state):
-HHHHHHHHHHHHHHHHH--TTTT--HHHHHHHHHHHHHHHHHHHHHHTTS--HHHH-THHHHHHHHHHHHHHHH-S-STT--HHHHHHHHHHHHHHHHHHHHHHHHTTT--HHHHHHHHHHHHHS---HHHHTT-----SSB--TTT--HHHHHHHHHHTT--TTT--HHHHHHHHHHHHHHHS--B--

Radius of gyration: 16.06 Å; Cα contacts (8 Å, |Δi|>4): 293; chains: 1; bounding box: 40×32×40 Å

Sequence (190 aa):
FLFYLDIFGVIVFALSGALAGRYQLDPFGVVVLASVTAVGGGTIRDVILQTPVFWVEKPYYLYVILATAILTIVLIRQPKRIPKRFLLIADALGLALFAVLGTQKALYLGAPIPVAVVLGTITGIAGGIRDVLCNVIPILREEIYALAALGGSLFIILHGLNWNDTNAIVSISAALALRLAAIYWHVSLP

Nearest PDB structures (foldseek):
  5wuf-assembly1_A  TM=1.005E+00  e=6.724E-26  Colwellia psychrerythraea 34H
  5h36-assembly1_E  TM=9.309E-01  e=4.068E-13  Cereibacter sphaeroides 2.4.1
  5wue-assembly1_A  TM=8.693E-01  e=5.783E-10  Sulfolobus acidocaldarius